Protein AF-A0A939VUU0-F1 (afdb_monomer)

Radius of gyration: 22.13 Å; Cα contacts (8 Å, |Δi|>4): 132; chains: 1; bounding box: 51×24×66 Å

Secondary structure (DSSP, 8-state):
--HHHHHH-GGGSSS---HHHHHHHHHHHHHHHHHHHHHTTTSHHHHHHHHHHHHHHHHHHTTSS-HHHHHHHHHHHHHHHHHHHHHHTTSHHHHHHHHHHHHHHHHT--SSS---HHHHHHHHHHHHHHHHHH-TTTTTSHHHHHHHHHHHHIIIIIIS----HHHHHHHHHHHHHH-

Foldseek 3Di:
DALCVLLVPPVCVVPPQDLVNLVVSLVVLLVNLVVLLVVVVVDVVSVVLVVVLVVLVVCVVVVVDGSNRSSVVSSVSSVVSVVVCLVVQADVLLVQLLVQQLVLQVVVADPVDGDPSNVLSVQLSVQLVVLCVVPVCLLVDPVSLVSSLVSLCCSCCVVVVNPDPVSSVSNSVSSSVRD

Solvent-accessible surface area (backbone atoms only — not comparable to full-atom values): 10063 Å² total; per-residue (Å²): 138,55,70,66,66,69,55,75,53,59,85,64,67,82,48,91,76,48,62,70,53,24,46,58,52,36,58,55,53,48,56,53,48,54,58,53,39,58,77,40,58,90,38,71,70,37,44,52,52,50,53,54,52,50,55,53,48,51,36,45,78,67,65,73,45,51,44,57,56,49,32,54,52,49,45,51,51,51,47,53,47,55,51,48,44,64,68,59,67,53,55,70,40,38,48,51,31,48,48,53,44,40,55,55,45,56,75,70,54,47,91,92,52,88,67,59,43,70,60,52,43,50,54,50,48,56,52,51,52,55,46,42,71,74,31,93,53,26,78,80,37,74,67,35,42,51,50,52,52,52,50,53,47,45,47,35,43,68,74,66,61,52,81,48,69,67,59,51,52,53,51,50,51,43,45,71,74,34,108

pLDDT: mean 82.48, std 11.98, range [46.56, 95.31]

Nearest PDB structures (foldseek):
  1jud-assembly1_A  TM=6.628E-01  e=6.496E+00  Pseudomonas sp. YL
  1zrm-assembly1_A  TM=6.639E-01  e=9.125E+00  Pseudomonas sp. YL
  6w2r-assembly3_C  TM=2.065E-01  e=6.819E+00  synthetic construct

Structure (mmCIF, N/CA/C/O backbone):
data_AF-A0A939VUU0-F1
#
_entry.id   AF-A0A939VUU0-F1
#
loop_
_atom_site.group_PDB
_atom_site.id
_atom_site.type_symbol
_atom_site.label_atom_id
_atom_site.label_alt_id
_atom_site.label_comp_id
_atom_site.label_asym_id
_atom_site.label_entity_id
_atom_site.label_seq_id
_atom_site.pdbx_PDB_ins_code
_atom_site.Cartn_x
_atom_site.Cartn_y
_atom_site.Cartn_z
_atom_site.occupancy
_atom_site.B_iso_or_equiv
_atom_site.auth_seq_id
_atom_site.auth_comp_id
_atom_site.auth_asym_id
_atom_site.auth_atom_id
_atom_site.pdbx_PDB_model_num
ATOM 1 N N . GLU A 1 1 ? -10.590 13.315 8.938 1.00 51.88 1 GLU A N 1
ATOM 2 C CA . GLU A 1 1 ? -9.566 12.348 9.384 1.00 51.88 1 GLU A CA 1
ATOM 3 C C . GLU A 1 1 ? -9.674 11.093 8.544 1.00 51.88 1 GLU A C 1
ATOM 5 O O . GLU A 1 1 ? -10.784 10.712 8.185 1.00 51.88 1 GLU A O 1
ATOM 10 N N . GLU A 1 2 ? -8.542 10.484 8.215 1.00 64.31 2 GLU A N 1
ATOM 11 C CA . GLU A 1 2 ? -8.493 9.250 7.431 1.00 64.31 2 GLU A CA 1
ATOM 12 C C . GLU A 1 2 ? -8.362 8.022 8.340 1.00 64.31 2 GLU A C 1
ATOM 14 O O . GLU A 1 2 ? -7.796 8.106 9.431 1.00 64.31 2 GLU A O 1
ATOM 19 N N . LEU A 1 3 ? -8.863 6.868 7.879 1.00 71.94 3 LEU A N 1
ATOM 20 C CA . LEU A 1 3 ? -8.829 5.610 8.637 1.00 71.94 3 LEU A CA 1
ATOM 21 C C . LEU A 1 3 ? -7.424 5.220 9.138 1.00 71.94 3 LEU A C 1
ATOM 23 O O . LEU A 1 3 ? -7.327 4.830 10.299 1.00 71.94 3 LEU A O 1
ATOM 27 N N . PRO A 1 4 ? -6.334 5.358 8.351 1.00 68.56 4 PRO A N 1
ATOM 28 C CA . PRO A 1 4 ? -4.985 5.054 8.831 1.00 68.56 4 PRO A CA 1
ATOM 29 C C . PRO A 1 4 ? -4.597 5.868 10.069 1.00 68.56 4 PRO A C 1
ATOM 31 O O . PRO A 1 4 ? -4.086 5.303 11.030 1.00 68.56 4 PRO A O 1
ATOM 34 N N . ASN A 1 5 ? -4.923 7.163 10.101 1.00 65.75 5 ASN A N 1
ATOM 35 C CA . ASN A 1 5 ? -4.604 8.035 11.236 1.00 65.75 5 ASN A CA 1
ATOM 36 C C . ASN A 1 5 ? -5.376 7.628 12.500 1.00 65.75 5 ASN A C 1
ATOM 38 O O . ASN A 1 5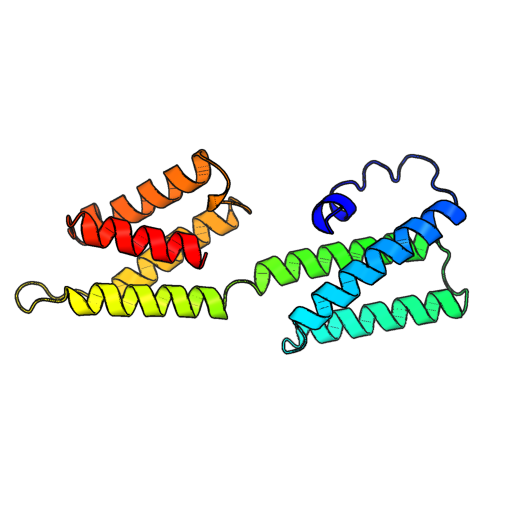 ? -4.846 7.713 13.604 1.00 65.75 5 ASN A O 1
ATOM 42 N N . LEU A 1 6 ? -6.605 7.132 12.333 1.00 68.81 6 LEU A N 1
ATOM 43 C CA . LEU A 1 6 ? -7.439 6.635 13.431 1.00 68.81 6 LEU A CA 1
ATOM 44 C C . LEU A 1 6 ? -6.968 5.274 13.971 1.00 68.81 6 LEU A C 1
ATOM 46 O O . LEU A 1 6 ? -7.161 4.988 15.149 1.00 68.81 6 LEU A O 1
ATOM 50 N N . VAL A 1 7 ? -6.356 4.440 13.123 1.00 63.22 7 VAL A N 1
ATOM 51 C CA . VAL A 1 7 ? -5.883 3.087 13.472 1.00 63.22 7 VAL A CA 1
ATOM 52 C C . VAL A 1 7 ? -4.449 3.086 14.016 1.00 63.22 7 VAL A C 1
ATOM 54 O O . VAL A 1 7 ? -4.127 2.253 14.858 1.00 63.22 7 VAL A O 1
ATOM 57 N N . ILE A 1 8 ? -3.585 4.000 13.553 1.00 56.66 8 ILE A N 1
ATOM 58 C CA . ILE A 1 8 ? -2.151 4.091 13.913 1.00 56.66 8 ILE A CA 1
ATOM 59 C C . ILE A 1 8 ? -1.912 4.851 15.230 1.00 56.66 8 ILE A C 1
ATOM 61 O O . ILE A 1 8 ? -0.848 4.717 15.835 1.00 56.66 8 ILE A O 1
ATOM 65 N N . ALA A 1 9 ? -2.941 5.499 15.778 1.00 55.84 9 ALA A N 1
ATOM 66 C CA . ALA A 1 9 ? -2.922 6.081 17.119 1.00 55.84 9 ALA A CA 1
ATOM 67 C C . ALA A 1 9 ? -3.529 5.195 18.250 1.00 55.84 9 ALA A C 1
ATOM 69 O O . ALA A 1 9 ? -4.329 5.713 19.032 1.00 55.84 9 ALA A O 1
ATOM 70 N N . PRO A 1 10 ? -3.192 3.890 18.432 1.00 49.84 10 PRO A N 1
ATOM 71 C CA . PRO A 1 10 ? -3.677 3.124 19.586 1.00 49.84 10 PRO A CA 1
ATOM 72 C C . PRO A 1 10 ? -3.110 3.599 20.927 1.00 49.84 10 PRO A C 1
ATOM 74 O O . PRO 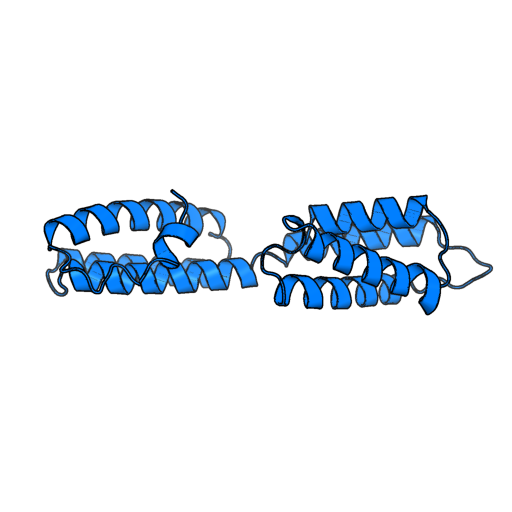A 1 10 ? -3.673 3.266 21.959 1.00 49.84 10 PRO A O 1
ATOM 77 N N . HIS A 1 11 ? -2.017 4.368 20.937 1.00 46.56 11 HIS A N 1
ATOM 78 C CA . HIS A 1 11 ? -1.335 4.848 22.150 1.00 46.56 11 HIS A CA 1
ATOM 79 C C . HIS A 1 11 ? -2.144 5.888 22.954 1.00 46.56 11 HIS A C 1
ATOM 81 O O . HIS A 1 11 ? -1.667 6.391 23.960 1.00 46.56 11 HIS A O 1
ATOM 87 N N . VAL A 1 12 ? -3.387 6.170 22.547 1.00 47.09 12 VAL A N 1
ATOM 88 C CA . VAL A 1 12 ? -4.374 6.968 23.301 1.00 47.09 12 VAL A CA 1
ATOM 89 C C . VAL A 1 12 ? -5.435 6.067 23.972 1.00 47.09 12 VAL A C 1
ATOM 91 O O . VAL A 1 12 ? -6.434 6.551 24.490 1.00 47.09 12 VAL A O 1
ATOM 94 N N . LEU A 1 13 ? -5.271 4.737 23.945 1.00 46.84 13 LEU A N 1
ATOM 95 C CA . LEU A 1 13 ? -6.119 3.799 24.704 1.00 46.84 13 LEU A CA 1
ATOM 96 C C . LEU A 1 13 ? -5.648 3.599 26.157 1.00 46.84 13 LEU A C 1
ATOM 98 O O . LEU A 1 13 ? -6.389 2.991 26.926 1.00 46.84 13 LEU A O 1
ATOM 102 N N . ASP A 1 14 ? -4.466 4.110 26.521 1.00 49.41 14 ASP A N 1
ATOM 103 C CA . ASP A 1 14 ? -3.975 4.144 27.910 1.00 49.41 14 ASP A CA 1
ATOM 104 C C . ASP A 1 14 ? -4.570 5.317 28.714 1.00 49.41 14 ASP A C 1
ATOM 106 O O . ASP A 1 14 ? -4.563 5.295 29.945 1.00 49.41 14 ASP A O 1
ATOM 110 N N . ASP A 1 15 ? -5.162 6.304 28.032 1.00 55.69 15 ASP A N 1
ATOM 111 C CA . ASP A 1 15 ? -6.049 7.280 28.657 1.00 55.69 15 ASP A CA 1
ATOM 112 C C . ASP A 1 15 ? -7.421 6.631 28.881 1.00 55.69 15 ASP A C 1
ATOM 114 O O . ASP A 1 15 ? -7.960 5.964 27.996 1.00 55.69 15 ASP A O 1
ATOM 118 N N . VAL A 1 16 ? -8.010 6.825 30.064 1.00 58.88 16 VAL A N 1
ATOM 119 C CA . VAL A 1 16 ? -9.323 6.270 30.434 1.00 58.88 16 VAL A CA 1
ATOM 120 C C . VAL A 1 16 ? -10.398 6.746 29.444 1.00 58.88 16 VAL A C 1
ATOM 122 O O . VAL A 1 16 ? -10.961 7.830 29.579 1.00 58.88 16 VAL A O 1
ATOM 125 N N . ILE A 1 17 ? -10.696 5.934 28.429 1.00 72.44 17 ILE A N 1
ATOM 126 C CA . ILE A 1 17 ? -11.768 6.199 27.467 1.00 72.44 17 ILE A CA 1
ATOM 127 C C . ILE A 1 17 ? -13.107 5.896 28.133 1.00 72.44 17 ILE A C 1
ATOM 129 O O . ILE A 1 17 ? -13.348 4.784 28.602 1.00 72.44 17 ILE A O 1
ATOM 133 N N . THR A 1 18 ? -14.005 6.881 28.136 1.00 81.62 18 THR A N 1
ATOM 134 C CA . THR A 1 18 ? -15.371 6.686 28.628 1.00 81.62 18 THR A CA 1
ATOM 135 C C . THR A 1 18 ? -16.222 5.918 27.612 1.00 81.62 18 THR A C 1
ATOM 137 O O . THR A 1 18 ? -15.985 5.964 26.402 1.00 81.62 18 THR A O 1
ATOM 140 N N . GLU A 1 19 ? -17.291 5.273 28.081 1.00 80.94 19 GLU A N 1
ATOM 141 C CA . GLU A 1 19 ? -18.295 4.627 27.219 1.00 80.94 19 GLU A CA 1
ATOM 142 C C . GLU A 1 19 ? -18.891 5.595 26.175 1.00 80.94 19 GLU A C 1
ATOM 144 O O . GLU A 1 19 ? -19.160 5.216 25.033 1.00 80.94 19 GLU A O 1
ATOM 149 N N . ILE A 1 20 ? -19.058 6.875 26.529 1.00 81.69 20 ILE A N 1
ATOM 150 C CA . ILE A 1 20 ? -19.587 7.907 25.623 1.00 81.69 20 ILE A CA 1
ATOM 151 C C . ILE A 1 20 ? -18.587 8.205 24.499 1.00 81.69 20 ILE A C 1
ATOM 153 O O . ILE A 1 20 ? -18.979 8.320 23.330 1.00 81.69 20 ILE A O 1
ATOM 157 N N . ASP A 1 21 ? -17.301 8.306 24.830 1.00 81.56 21 ASP A N 1
ATOM 158 C CA . ASP A 1 21 ? -16.242 8.549 23.850 1.00 81.56 21 ASP A CA 1
ATOM 159 C C . ASP A 1 21 ? -16.067 7.351 22.921 1.00 81.56 21 ASP A C 1
ATOM 161 O O . ASP A 1 21 ? -15.944 7.523 21.703 1.00 81.56 21 ASP A O 1
ATOM 165 N N . ALA A 1 22 ? -16.149 6.138 23.472 1.00 83.94 22 ALA A N 1
ATOM 166 C CA . ALA A 1 22 ? -16.101 4.908 22.702 1.00 83.94 22 ALA A CA 1
ATOM 167 C C . ALA A 1 22 ? -17.240 4.836 21.672 1.00 83.94 22 ALA A C 1
ATOM 169 O O . ALA A 1 22 ? -16.985 4.568 20.494 1.00 83.94 22 ALA A O 1
ATOM 170 N N . LYS A 1 23 ? -18.479 5.182 22.055 1.00 85.31 23 LYS A N 1
ATOM 171 C CA . LYS A 1 23 ? -19.623 5.246 21.123 1.00 85.31 23 LYS A CA 1
ATOM 172 C C . LYS A 1 23 ? -19.411 6.270 20.006 1.00 85.31 23 LYS A C 1
ATOM 174 O O . LYS A 1 23 ? -19.654 5.969 18.836 1.00 85.31 23 LYS A O 1
ATOM 179 N N . LYS A 1 24 ? -18.939 7.479 20.338 1.00 85.00 24 LYS A N 1
ATOM 180 C CA . LYS A 1 24 ? -18.686 8.540 19.343 1.00 85.00 24 LYS A CA 1
ATOM 181 C C . LYS A 1 24 ? -17.593 8.145 18.349 1.00 85.00 24 LYS A C 1
ATOM 183 O O . LYS A 1 24 ? -17.783 8.327 17.145 1.00 85.00 24 LYS A O 1
ATOM 188 N N . LYS A 1 25 ? -16.469 7.605 18.835 1.00 84.25 25 LYS A N 1
ATOM 189 C CA . LYS A 1 25 ? -15.353 7.146 17.990 1.00 84.25 25 LYS A CA 1
ATOM 190 C C . LYS A 1 25 ? -15.780 5.983 17.095 1.00 84.25 25 LYS A C 1
ATOM 192 O O . LYS A 1 25 ? -15.520 6.025 15.893 1.00 84.25 25 LYS A O 1
ATOM 197 N N . SER A 1 26 ? -16.507 5.013 17.647 1.00 87.56 26 SER A N 1
ATOM 198 C CA . SER A 1 26 ? -16.948 3.833 16.899 1.00 87.56 26 SER A CA 1
ATOM 199 C C . SER A 1 26 ? -17.830 4.196 15.705 1.00 87.56 26 SER A C 1
ATOM 201 O O . SER A 1 26 ? -17.544 3.764 14.594 1.00 87.56 26 SER A O 1
ATOM 203 N N . ARG A 1 27 ? -18.818 5.088 15.880 1.00 86.81 27 ARG A N 1
ATOM 204 C CA . ARG A 1 27 ? -19.683 5.547 14.771 1.00 86.81 27 ARG A CA 1
ATOM 205 C C . ARG A 1 27 ? -18.898 6.160 13.609 1.00 86.81 27 ARG A C 1
ATOM 207 O O . ARG A 1 27 ? -19.241 5.950 12.448 1.00 86.81 27 ARG A O 1
ATOM 214 N N . ARG A 1 28 ? -17.849 6.933 13.911 1.00 85.25 28 ARG A N 1
ATOM 215 C CA . ARG A 1 28 ? -17.000 7.556 12.882 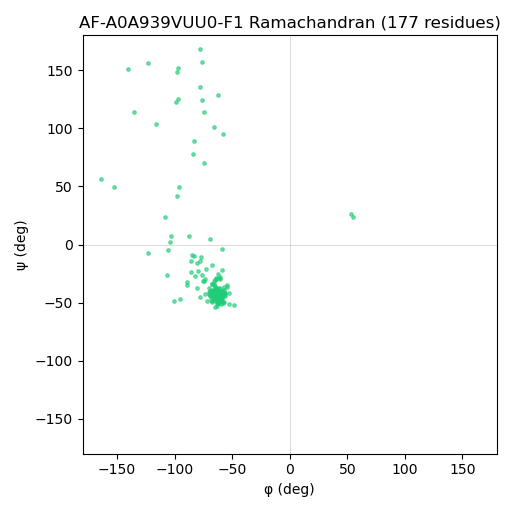1.00 85.25 28 ARG A CA 1
ATOM 216 C C . ARG A 1 28 ? -16.199 6.506 12.116 1.00 85.25 28 ARG A C 1
ATOM 218 O O . ARG A 1 28 ? -16.200 6.522 10.890 1.00 85.25 28 ARG A O 1
ATOM 225 N N . ILE A 1 29 ? -15.542 5.597 12.836 1.00 87.00 29 ILE A N 1
ATOM 226 C CA . ILE A 1 29 ? -14.719 4.536 12.241 1.00 87.00 29 ILE A CA 1
ATOM 227 C C . ILE A 1 29 ? -15.590 3.602 11.394 1.00 87.00 29 ILE A C 1
ATOM 229 O O . ILE A 1 29 ? -15.209 3.257 10.279 1.00 87.00 29 ILE A O 1
ATOM 233 N N . GLU A 1 30 ? -16.783 3.258 11.876 1.00 89.38 30 GLU A N 1
ATOM 234 C CA . GLU A 1 30 ? -17.741 2.405 11.176 1.00 89.38 30 GLU A CA 1
ATOM 235 C C . GLU A 1 30 ? -18.167 3.003 9.830 1.00 89.38 30 GLU A C 1
ATOM 237 O O . GLU A 1 30 ? -18.113 2.318 8.810 1.00 89.38 30 GLU A O 1
ATOM 242 N N . ALA A 1 31 ? -18.529 4.291 9.798 1.00 87.25 31 ALA A N 1
ATOM 243 C CA . ALA A 1 31 ? -18.917 4.965 8.560 1.00 87.25 31 ALA A CA 1
ATOM 244 C C . ALA A 1 31 ? -17.795 4.925 7.506 1.00 87.25 31 ALA A C 1
ATOM 246 O O . ALA A 1 31 ? -18.048 4.667 6.326 1.00 87.25 31 ALA A O 1
ATOM 247 N N . ILE A 1 32 ? -16.547 5.131 7.939 1.00 85.56 32 ILE A N 1
ATOM 248 C CA . ILE A 1 32 ? -15.374 5.080 7.060 1.00 85.56 32 ILE A CA 1
ATOM 249 C C . ILE A 1 32 ? -15.119 3.646 6.570 1.00 85.56 32 ILE A C 1
ATOM 251 O O . ILE A 1 32 ? -14.885 3.443 5.377 1.00 85.56 32 ILE A O 1
ATOM 255 N N . LEU A 1 33 ? -15.200 2.655 7.463 1.00 89.06 33 LEU A N 1
ATOM 256 C CA . LEU A 1 33 ? -15.056 1.233 7.139 1.00 89.06 33 LEU A CA 1
ATOM 257 C C . LEU A 1 33 ? -16.084 0.789 6.096 1.00 89.06 33 LEU A C 1
ATOM 259 O O . LEU A 1 33 ? -15.711 0.215 5.079 1.00 89.06 33 LEU A O 1
ATOM 263 N N . VAL A 1 34 ? -17.365 1.106 6.295 1.00 89.00 34 VAL A N 1
ATOM 264 C CA . VAL A 1 34 ? -18.437 0.745 5.353 1.00 89.00 34 VAL A CA 1
ATOM 265 C C . VAL A 1 34 ? -18.189 1.357 3.974 1.00 89.00 34 VAL A C 1
ATOM 267 O O . VAL A 1 34 ? -18.339 0.671 2.961 1.00 89.00 34 VAL A O 1
ATOM 270 N N . ALA A 1 35 ? -17.786 2.630 3.911 1.00 85.44 35 ALA A N 1
ATOM 271 C CA . ALA A 1 35 ? -17.471 3.284 2.644 1.00 85.44 35 ALA A CA 1
ATOM 272 C C . ALA A 1 35 ? -16.310 2.591 1.909 1.00 85.44 35 ALA A C 1
ATOM 274 O O . ALA A 1 35 ? -16.387 2.402 0.696 1.00 85.44 35 ALA A O 1
ATOM 275 N N . ARG A 1 36 ? -15.265 2.172 2.635 1.00 83.25 36 ARG A N 1
ATOM 276 C CA . ARG A 1 36 ? -14.122 1.429 2.078 1.00 83.25 36 ARG A CA 1
ATOM 277 C C . ARG A 1 36 ? -14.504 0.028 1.609 1.00 83.25 36 ARG A C 1
ATOM 279 O O . ARG A 1 36 ? -14.263 -0.311 0.456 1.00 83.25 36 ARG A O 1
ATOM 286 N N . LEU A 1 37 ? -15.198 -0.748 2.440 1.00 86.38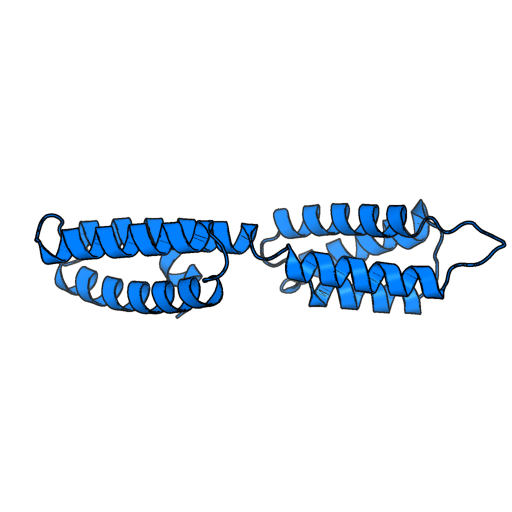 37 LEU A N 1
ATOM 287 C CA . LEU A 1 37 ? -15.648 -2.098 2.083 1.00 86.38 37 LEU A CA 1
ATOM 288 C C . LEU A 1 37 ? -16.524 -2.101 0.819 1.00 86.38 37 LEU A C 1
ATOM 290 O O . LEU A 1 37 ? -16.396 -2.993 -0.016 1.00 86.38 37 LEU A O 1
ATOM 294 N N . ARG A 1 38 ? -17.361 -1.070 0.623 1.00 81.81 38 ARG A N 1
ATOM 295 C CA . ARG A 1 38 ? -18.157 -0.907 -0.607 1.00 81.81 38 ARG A CA 1
ATOM 296 C C . ARG A 1 38 ? -17.298 -0.729 -1.862 1.00 81.81 38 ARG A C 1
ATOM 298 O O . ARG A 1 38 ? -17.650 -1.296 -2.897 1.00 81.81 38 ARG A O 1
ATOM 305 N N . LYS A 1 39 ? -16.180 0.005 -1.781 1.00 78.00 39 LYS A N 1
ATOM 306 C CA . LYS A 1 39 ? -15.248 0.188 -2.912 1.00 78.00 39 LYS A CA 1
ATOM 307 C C . LYS A 1 39 ? -14.635 -1.132 -3.383 1.00 78.00 39 LYS A C 1
ATOM 309 O O . LYS A 1 39 ? -14.360 -1.279 -4.565 1.00 78.00 39 LYS A O 1
ATOM 314 N N . HIS A 1 40 ? -14.495 -2.101 -2.482 1.00 76.00 40 HIS A N 1
ATOM 315 C CA . HIS A 1 40 ? -13.926 -3.419 -2.764 1.00 76.00 40 HIS A CA 1
ATOM 316 C C . HIS A 1 40 ? -14.977 -4.543 -2.752 1.00 76.00 40 HIS A C 1
ATOM 318 O O . HIS A 1 40 ? -14.640 -5.708 -2.553 1.00 76.00 40 HIS A O 1
ATOM 324 N N . SER A 1 41 ? -16.254 -4.220 -2.986 1.00 71.69 41 SER A N 1
ATOM 325 C CA . SER A 1 41 ? -17.381 -5.169 -2.901 1.00 71.69 41 SER A CA 1
ATOM 326 C C . SER A 1 41 ? -17.281 -6.386 -3.833 1.00 71.69 41 SER A C 1
ATOM 328 O O . SER A 1 41 ? -17.880 -7.420 -3.545 1.00 71.69 41 SER A O 1
ATOM 330 N N . GLY A 1 42 ? -16.501 -6.294 -4.914 1.00 69.25 42 GLY A N 1
ATOM 331 C CA . GLY A 1 42 ? -16.211 -7.416 -5.812 1.00 69.25 42 GLY A CA 1
ATOM 332 C C . GLY A 1 42 ? -15.182 -8.421 -5.278 1.00 69.25 42 GLY A C 1
ATOM 333 O O . GLY A 1 42 ? -15.031 -9.491 -5.860 1.00 69.25 42 GLY A O 1
ATOM 334 N N . ASN A 1 43 ? -14.474 -8.113 -4.185 1.00 73.69 43 ASN A N 1
ATOM 335 C CA . ASN A 1 43 ? -13.447 -8.988 -3.627 1.00 73.69 43 ASN A CA 1
ATOM 336 C C . ASN A 1 43 ? -14.008 -9.837 -2.460 1.00 73.69 43 ASN A C 1
ATOM 338 O O . ASN A 1 43 ? -14.506 -9.278 -1.475 1.00 73.69 43 ASN A O 1
ATOM 342 N N . PRO A 1 44 ? -13.888 -11.180 -2.505 1.00 80.00 44 PRO A N 1
ATOM 343 C CA . PRO A 1 44 ? -14.437 -12.065 -1.474 1.00 80.00 44 PRO A CA 1
ATOM 344 C C . PRO A 1 44 ? -13.846 -11.819 -0.075 1.00 80.00 44 PRO A C 1
ATOM 346 O O . PRO A 1 44 ? -14.550 -11.973 0.922 1.00 80.00 44 PRO A O 1
ATOM 349 N N . LYS A 1 45 ? -12.589 -11.366 0.019 1.00 81.62 45 LYS A N 1
ATOM 350 C CA . LYS A 1 45 ? -11.935 -11.017 1.291 1.00 81.62 45 LYS A CA 1
ATOM 351 C C . LYS A 1 45 ? -12.605 -9.809 1.954 1.00 81.62 45 LYS A C 1
ATOM 353 O O . LYS A 1 45 ? -12.825 -9.803 3.161 1.00 81.62 45 LYS A O 1
ATOM 358 N N . PHE A 1 46 ? -13.002 -8.818 1.156 1.00 84.94 46 PHE A N 1
ATOM 359 C CA . PHE A 1 46 ? -13.707 -7.625 1.632 1.00 84.94 46 PHE A CA 1
ATOM 360 C C . PHE A 1 46 ? -15.161 -7.901 1.991 1.00 84.94 46 PHE A C 1
ATOM 362 O O . PHE A 1 46 ? -15.677 -7.321 2.948 1.00 84.94 46 PHE A O 1
ATOM 369 N N . LYS A 1 47 ? -15.798 -8.849 1.300 1.00 86.06 47 LYS A N 1
ATOM 370 C CA . LYS A 1 47 ? -17.112 -9.355 1.695 1.00 86.06 47 LYS A CA 1
ATOM 371 C C . LYS A 1 47 ? -17.072 -9.999 3.087 1.00 86.06 47 LYS A C 1
ATOM 373 O O . LYS A 1 47 ? -17.907 -9.664 3.922 1.00 86.06 47 LYS A O 1
ATOM 378 N N . ALA A 1 48 ? -16.056 -10.817 3.371 1.00 88.94 48 ALA A N 1
ATOM 379 C CA . ALA A 1 48 ? -15.868 -11.420 4.692 1.00 88.94 48 ALA A CA 1
ATOM 380 C C . ALA A 1 48 ? -15.645 -10.372 5.802 1.00 88.94 48 ALA A C 1
ATOM 382 O O . ALA A 1 48 ? -16.166 -10.523 6.905 1.00 88.94 48 ALA A O 1
ATOM 383 N N . PHE A 1 49 ? -14.924 -9.275 5.528 1.00 92.38 49 PHE A N 1
ATOM 384 C CA . PHE A 1 49 ? -14.823 -8.161 6.484 1.00 92.38 49 PHE A CA 1
ATOM 385 C C . PHE A 1 49 ? -16.165 -7.462 6.722 1.00 92.38 49 PHE A C 1
ATOM 387 O O . PHE A 1 49 ? -16.446 -7.065 7.851 1.00 92.38 49 PHE A O 1
ATOM 394 N N . GLY A 1 50 ? -17.004 -7.341 5.689 1.00 91.81 50 GLY A N 1
ATOM 395 C CA . GLY A 1 50 ? -18.373 -6.841 5.823 1.00 91.81 50 GLY A CA 1
ATOM 396 C C . GLY A 1 50 ? -19.235 -7.721 6.725 1.00 91.81 50 GLY A C 1
ATOM 397 O O . GLY A 1 50 ? -19.903 -7.205 7.616 1.00 91.81 50 GLY A O 1
ATOM 398 N N . GLU A 1 51 ? -19.163 -9.041 6.553 1.00 92.56 51 GLU A N 1
ATOM 399 C CA . GLU A 1 51 ? -19.877 -10.008 7.400 1.00 92.56 51 GLU A CA 1
ATOM 400 C C . GLU A 1 51 ? -19.400 -9.940 8.861 1.00 92.56 51 GLU A C 1
ATOM 402 O O . GLU A 1 51 ? -20.223 -9.807 9.767 1.00 92.56 51 GLU A O 1
ATOM 407 N N . LYS A 1 52 ? -18.077 -9.903 9.096 1.00 93.88 52 LYS A N 1
ATOM 408 C CA . LYS A 1 52 ? -17.503 -9.702 10.441 1.00 93.88 52 LYS A CA 1
ATOM 409 C C . LYS A 1 52 ? -17.973 -8.398 11.0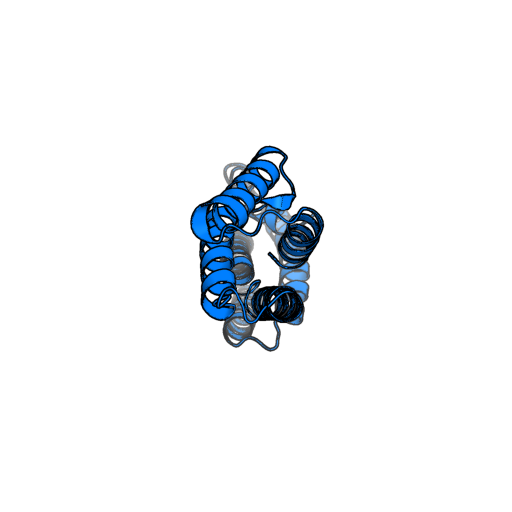92 1.00 93.88 52 LYS A C 1
ATOM 411 O O . LYS A 1 52 ? -18.235 -8.373 12.295 1.00 93.88 52 LYS A O 1
ATOM 416 N N . LEU A 1 53 ? -18.038 -7.308 10.324 1.00 94.38 53 LEU A N 1
ATOM 417 C CA . LEU A 1 53 ? -18.492 -6.011 10.823 1.00 94.38 53 LEU A CA 1
ATOM 418 C C . LEU A 1 53 ? -19.968 -6.070 11.238 1.00 94.38 53 LEU A C 1
ATOM 420 O O . LEU A 1 53 ? -20.319 -5.545 12.290 1.00 94.38 53 LEU A O 1
ATOM 424 N N . GLU A 1 54 ? -20.813 -6.732 10.452 1.00 93.31 54 GLU A N 1
ATOM 425 C CA . GLU A 1 54 ? -22.237 -6.893 10.758 1.00 93.31 54 GLU A CA 1
ATOM 426 C C . GLU A 1 54 ? -22.465 -7.762 12.004 1.00 93.31 54 GLU A C 1
ATOM 428 O O . GLU A 1 54 ? -23.261 -7.412 12.875 1.00 93.31 54 GLU A O 1
ATOM 433 N N . ASP A 1 55 ? -21.709 -8.852 12.154 1.00 95.31 55 ASP A N 1
ATOM 434 C CA . ASP A 1 55 ? -21.729 -9.674 13.369 1.00 95.31 55 ASP A CA 1
ATOM 435 C C . ASP A 1 55 ? -21.319 -8.884 14.611 1.00 95.31 55 ASP A C 1
ATOM 437 O O . ASP A 1 55 ? -21.910 -9.040 15.683 1.00 95.31 55 ASP A O 1
ATOM 441 N N . LEU A 1 56 ? -20.313 -8.018 14.475 1.00 94.19 56 LEU A N 1
ATOM 442 C CA . LEU A 1 56 ? -19.869 -7.161 15.564 1.00 94.19 56 LEU A CA 1
ATOM 443 C C . LEU A 1 56 ? -20.959 -6.152 15.964 1.00 94.19 56 LEU A C 1
ATOM 445 O O . LEU A 1 56 ? -21.161 -5.930 17.158 1.00 94.19 56 LEU A O 1
ATOM 449 N N . LYS A 1 57 ? -21.696 -5.585 14.997 1.00 93.25 57 LYS A N 1
ATOM 450 C CA . LYS A 1 57 ? -22.845 -4.705 15.278 1.00 93.25 57 LYS A CA 1
ATOM 451 C C . LYS A 1 57 ? -23.969 -5.441 15.985 1.00 93.25 57 LYS A C 1
ATOM 453 O O . LYS A 1 57 ? -24.439 -4.954 17.004 1.00 93.25 57 LYS A O 1
ATOM 458 N N . ARG A 1 58 ? -24.335 -6.636 15.514 1.00 94.44 58 ARG A N 1
ATOM 459 C CA . ARG A 1 58 ? -25.367 -7.462 16.161 1.00 94.44 58 ARG A CA 1
ATOM 460 C C . ARG A 1 58 ? -25.039 -7.741 17.625 1.00 94.44 58 ARG A C 1
ATOM 462 O O . ARG A 1 58 ? -25.910 -7.627 18.478 1.00 94.44 58 ARG A O 1
ATOM 469 N N . LYS A 1 59 ? -23.776 -8.053 17.933 1.00 93.50 59 LYS A N 1
ATOM 470 C CA . LYS A 1 59 ? -23.327 -8.252 19.321 1.00 93.50 59 LYS A CA 1
ATOM 471 C C . LYS A 1 59 ? -23.468 -6.988 20.168 1.00 93.50 59 LYS A C 1
ATOM 473 O O . LYS A 1 59 ? -23.851 -7.094 21.326 1.00 93.50 59 LYS A O 1
ATOM 478 N N . MET A 1 60 ? -2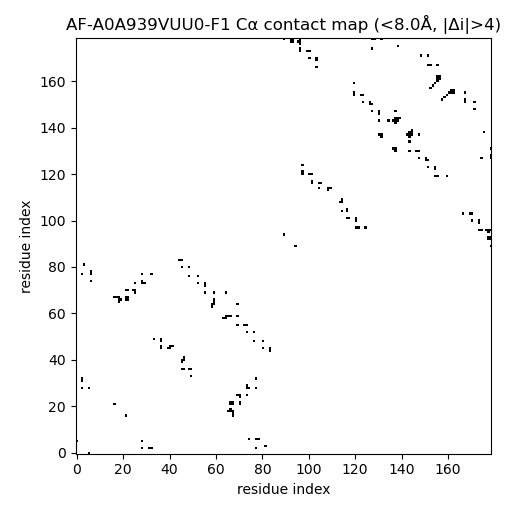3.170 -5.818 19.604 1.00 91.50 60 MET A N 1
ATOM 479 C CA . MET A 1 60 ? -23.375 -4.536 20.283 1.00 91.50 60 MET A CA 1
ATOM 480 C C . MET A 1 60 ? -24.867 -4.243 20.503 1.00 91.50 60 MET A C 1
ATOM 482 O O . MET A 1 60 ? -25.254 -3.847 21.592 1.00 91.50 60 MET A O 1
ATOM 486 N N . GLU A 1 61 ? -25.715 -4.460 19.497 1.00 90.94 61 GLU A N 1
ATOM 487 C CA . GLU A 1 61 ? -27.168 -4.235 19.589 1.00 90.94 61 GLU A CA 1
ATOM 488 C C . GLU A 1 61 ? -27.858 -5.161 20.597 1.00 90.94 61 GLU A C 1
ATOM 490 O O . GLU A 1 61 ? -28.875 -4.795 21.177 1.00 90.94 61 GLU A O 1
ATOM 495 N N . GLN A 1 62 ? -27.302 -6.355 20.804 1.00 94.00 62 GLN A N 1
ATOM 496 C CA . GLN A 1 62 ? -27.756 -7.325 21.801 1.00 94.00 62 GLN A CA 1
ATOM 497 C C . GLN A 1 62 ? -27.114 -7.116 23.184 1.00 94.00 62 GLN A C 1
ATOM 499 O O . GLN A 1 62 ? -27.271 -7.976 24.049 1.00 94.00 62 GLN A O 1
ATOM 504 N N . ASP A 1 63 ? -26.355 -6.030 23.381 1.00 91.56 63 ASP A N 1
ATOM 505 C CA . ASP A 1 63 ? -25.603 -5.729 24.607 1.00 91.56 63 ASP A CA 1
ATOM 506 C C . ASP A 1 63 ? -24.662 -6.875 25.059 1.00 91.56 63 ASP A C 1
ATOM 508 O O . ASP A 1 63 ? -24.318 -7.004 26.234 1.00 91.56 63 ASP A O 1
ATOM 512 N N . LEU A 1 64 ? -24.201 -7.718 24.122 1.00 92.75 64 LEU A N 1
ATOM 513 C CA . LEU A 1 64 ? -23.273 -8.827 24.393 1.00 92.75 64 LEU A CA 1
ATOM 514 C C . LEU A 1 64 ? -21.819 -8.360 24.565 1.00 92.75 64 LEU A C 1
ATOM 516 O O . LEU A 1 64 ? -20.968 -9.139 24.994 1.00 92.75 64 LEU A O 1
ATOM 520 N N . ILE A 1 65 ? -21.521 -7.117 24.182 1.00 92.88 65 ILE A N 1
ATOM 521 C CA . ILE A 1 65 ? -20.203 -6.479 24.274 1.00 92.88 65 ILE A CA 1
ATOM 522 C C . ILE A 1 65 ? -20.354 -5.016 24.706 1.00 92.88 65 ILE A C 1
ATOM 524 O O . ILE A 1 65 ? -21.353 -4.373 24.395 1.00 92.88 65 ILE A O 1
ATOM 528 N N . THR A 1 66 ? -19.344 -4.469 25.387 1.00 90.38 66 THR A N 1
ATOM 529 C CA . THR A 1 66 ? -19.334 -3.052 25.801 1.00 90.38 66 THR A CA 1
ATOM 530 C C . THR A 1 66 ? -18.975 -2.113 24.644 1.00 90.38 66 THR A C 1
ATOM 532 O O . THR A 1 66 ? -18.458 -2.546 23.608 1.00 90.38 66 THR A O 1
ATOM 535 N N . SER A 1 67 ? -19.168 -0.796 24.811 1.00 87.12 67 SER A N 1
ATOM 536 C CA . SER A 1 67 ? -18.746 0.174 23.784 1.00 87.12 67 SER A CA 1
ATOM 537 C C . SER A 1 67 ? -17.239 0.216 23.607 1.00 87.12 67 SER A C 1
ATOM 539 O O . SER A 1 67 ? -16.760 0.449 22.495 1.00 87.12 67 SER A O 1
ATOM 541 N N . ILE A 1 68 ? -16.492 -0.037 24.681 1.00 86.62 68 ILE A N 1
ATOM 542 C CA . ILE A 1 68 ? -15.036 -0.134 24.629 1.00 86.62 6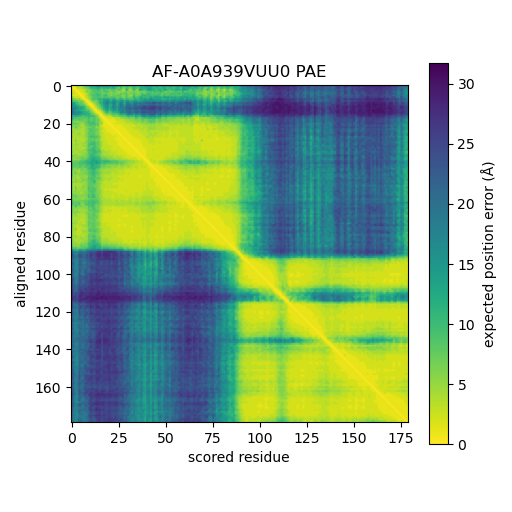8 ILE A CA 1
ATOM 543 C C . ILE A 1 68 ? -14.616 -1.393 23.861 1.00 86.62 68 ILE A C 1
ATOM 545 O O . ILE A 1 68 ? -13.747 -1.309 22.989 1.00 86.62 68 ILE A O 1
ATOM 549 N N . ASP A 1 69 ? -15.252 -2.538 24.117 1.00 88.00 69 ASP A N 1
ATOM 550 C CA . ASP A 1 69 ? -14.967 -3.778 23.386 1.00 88.00 69 ASP A CA 1
ATOM 551 C C . ASP A 1 69 ? -15.324 -3.655 21.906 1.00 88.00 69 ASP A C 1
ATOM 553 O O . ASP A 1 69 ? -14.556 -4.081 21.041 1.00 88.00 69 ASP A O 1
ATOM 557 N N . PHE A 1 70 ? -16.451 -3.020 21.592 1.00 91.06 70 PHE A N 1
ATOM 558 C CA . PHE A 1 70 ? -16.838 -2.733 20.217 1.00 91.06 70 PHE A CA 1
ATOM 559 C C . PHE A 1 70 ? -15.806 -1.853 19.513 1.00 91.06 70 PHE A C 1
ATOM 561 O O . PHE A 1 70 ? -15.364 -2.207 18.422 1.00 91.06 70 PHE A O 1
ATOM 568 N N . LEU A 1 71 ? -15.349 -0.769 20.150 1.00 89.00 71 LEU A N 1
ATOM 569 C CA . LEU A 1 71 ? -14.308 0.096 19.592 1.00 89.00 71 LEU A CA 1
ATOM 570 C C . LEU A 1 71 ? -13.006 -0.675 19.329 1.00 89.00 71 LEU A C 1
ATOM 572 O O . LEU A 1 71 ? -12.424 -0.535 18.254 1.00 89.00 71 LEU A O 1
ATOM 576 N N . LYS A 1 72 ? -12.554 -1.502 20.280 1.00 86.56 72 LYS A N 1
ATOM 577 C CA . LYS A 1 72 ? -11.339 -2.321 20.123 1.00 86.56 72 LYS A CA 1
ATOM 578 C C . LYS A 1 72 ? -11.458 -3.277 18.938 1.00 86.56 72 LYS A C 1
ATOM 580 O O . LYS A 1 72 ? -10.570 -3.316 18.091 1.00 86.56 72 LYS A O 1
ATOM 585 N N . ASN A 1 73 ? -12.566 -4.010 18.846 1.00 90.69 73 ASN A N 1
ATOM 586 C CA . ASN A 1 73 ? -12.806 -4.939 17.741 1.00 90.69 73 ASN A CA 1
ATOM 587 C C . ASN A 1 73 ? -12.932 -4.208 16.398 1.00 90.69 73 ASN A C 1
ATOM 589 O O . ASN A 1 73 ? -12.406 -4.673 15.389 1.00 90.69 73 ASN A O 1
ATOM 593 N N . LEU A 1 74 ? -13.563 -3.034 16.383 1.00 91.38 74 LEU A N 1
ATOM 594 C CA . LEU A 1 74 ? -13.693 -2.208 15.190 1.00 91.38 74 LEU A CA 1
ATOM 595 C C . LEU A 1 74 ? -12.332 -1.699 14.694 1.00 91.38 74 LEU A C 1
ATOM 597 O O . LEU A 1 74 ? -12.076 -1.717 13.492 1.00 91.38 74 LEU A O 1
ATOM 601 N N . LEU A 1 75 ? -11.439 -1.296 15.603 1.00 88.69 75 LEU A N 1
ATOM 602 C CA . LEU A 1 75 ? -10.062 -0.917 15.272 1.00 88.69 75 LEU A CA 1
ATOM 603 C C . LEU A 1 75 ? -9.256 -2.104 14.728 1.00 88.69 75 LEU A C 1
ATOM 605 O O . LEU A 1 75 ? -8.490 -1.935 13.779 1.00 88.69 75 LEU A O 1
ATOM 609 N N . THR A 1 76 ? -9.462 -3.307 15.271 1.00 89.12 76 THR A N 1
ATOM 610 C CA . THR A 1 76 ? -8.867 -4.540 14.736 1.00 89.12 76 THR A CA 1
ATOM 611 C C . THR A 1 76 ? -9.330 -4.801 13.306 1.00 89.12 76 THR A C 1
ATOM 613 O O . THR A 1 76 ? -8.492 -4.968 12.422 1.00 89.12 76 THR A O 1
ATOM 616 N N . ILE A 1 77 ? -10.642 -4.751 13.044 1.00 91.25 77 ILE A N 1
ATOM 617 C CA . ILE A 1 77 ? -11.190 -4.901 11.687 1.00 91.25 77 ILE A CA 1
ATOM 618 C C . ILE A 1 77 ? -10.633 -3.810 10.767 1.00 91.25 77 ILE A C 1
ATOM 620 O O . ILE A 1 77 ? -10.211 -4.108 9.656 1.00 91.25 77 ILE A O 1
ATOM 624 N N . ALA A 1 78 ? -10.566 -2.557 11.223 1.00 87.31 78 ALA A N 1
ATOM 625 C CA . ALA A 1 78 ? -9.996 -1.459 10.447 1.00 87.31 78 ALA A CA 1
ATOM 626 C C . ALA A 1 78 ? -8.529 -1.709 10.070 1.00 87.31 78 ALA A C 1
ATOM 628 O O . ALA A 1 78 ? -8.138 -1.444 8.935 1.00 87.31 78 ALA A O 1
ATOM 629 N N . LYS A 1 79 ? -7.727 -2.268 10.980 1.00 84.94 79 LYS A N 1
ATOM 630 C CA . LYS A 1 79 ? -6.343 -2.661 10.697 1.00 84.94 79 LYS A CA 1
ATOM 631 C C . LYS A 1 79 ? -6.263 -3.807 9.686 1.00 84.94 79 LYS A C 1
ATOM 633 O O . LYS A 1 79 ? -5.467 -3.720 8.755 1.00 84.94 79 LYS A O 1
ATOM 638 N N . GLU A 1 80 ? -7.084 -4.846 9.846 1.00 87.50 80 GLU A N 1
ATOM 639 C CA . GLU A 1 80 ? -7.155 -5.975 8.905 1.00 87.50 80 GLU A CA 1
ATOM 640 C C . GLU A 1 80 ? -7.574 -5.515 7.503 1.00 87.50 80 GLU A C 1
ATOM 642 O O . GLU A 1 80 ? -6.975 -5.938 6.517 1.00 87.50 80 GLU A O 1
ATOM 647 N N . VAL A 1 81 ? -8.553 -4.610 7.412 1.00 87.50 81 VAL A N 1
ATOM 648 C CA . VAL A 1 81 ? -9.003 -4.013 6.149 1.00 87.50 81 VAL A CA 1
ATOM 649 C C . VAL A 1 81 ? -7.888 -3.190 5.522 1.00 87.50 81 VAL A C 1
ATOM 651 O O . VAL A 1 81 ? -7.591 -3.415 4.361 1.00 87.50 81 VAL A O 1
ATOM 654 N N . LEU A 1 82 ? -7.211 -2.312 6.268 1.00 84.12 82 LEU A N 1
ATOM 655 C CA . LEU A 1 82 ? -6.085 -1.533 5.733 1.00 84.12 82 LEU A CA 1
ATOM 656 C C . LEU A 1 82 ? -4.942 -2.428 5.235 1.00 84.12 82 LEU A C 1
ATOM 658 O O . LEU A 1 82 ? -4.300 -2.122 4.233 1.00 84.12 82 LEU A O 1
ATOM 662 N N . GLN A 1 83 ? -4.669 -3.533 5.927 1.00 80.12 83 GLN A N 1
ATOM 663 C CA . GLN A 1 83 ? -3.672 -4.502 5.484 1.00 80.12 83 GLN A CA 1
ATOM 664 C C . GLN A 1 83 ? -4.136 -5.246 4.228 1.00 80.12 83 GLN A C 1
ATOM 666 O O . GLN A 1 83 ? -3.362 -5.408 3.292 1.00 80.12 83 GLN A O 1
ATOM 671 N N . ALA A 1 84 ? -5.404 -5.647 4.171 1.00 80.62 84 ALA A N 1
ATOM 672 C CA . ALA A 1 84 ? -5.971 -6.281 2.994 1.00 80.62 84 ALA A CA 1
ATOM 673 C C . ALA A 1 84 ? -6.072 -5.325 1.800 1.00 80.62 84 ALA A C 1
ATOM 675 O O . ALA A 1 84 ? -5.877 -5.773 0.682 1.00 80.62 84 ALA A O 1
ATOM 676 N N . GLU A 1 85 ? -6.328 -4.034 2.014 1.00 73.81 85 GLU A N 1
ATOM 677 C CA . GLU A 1 85 ? -6.268 -2.992 0.984 1.00 73.81 85 GLU A CA 1
ATOM 678 C C . GLU A 1 85 ? -4.853 -2.885 0.434 1.00 73.81 85 GLU A C 1
ATOM 680 O O . GLU A 1 85 ? -4.693 -2.992 -0.769 1.00 73.81 85 GLU A O 1
ATOM 685 N N . LYS A 1 86 ? -3.819 -2.848 1.282 1.00 68.62 86 LYS A N 1
ATOM 686 C CA . LYS A 1 86 ? -2.419 -2.909 0.818 1.00 68.62 86 LYS A CA 1
ATOM 687 C C . LYS A 1 86 ? -2.077 -4.190 0.049 1.00 68.62 86 LYS A C 1
ATOM 689 O O . LYS A 1 86 ? -1.160 -4.197 -0.763 1.00 68.62 86 LYS A O 1
ATOM 694 N N . GLU A 1 87 ? -2.762 -5.291 0.343 1.00 64.62 87 GLU A N 1
ATOM 695 C CA . GLU A 1 87 ? -2.567 -6.573 -0.342 1.00 64.62 87 GLU A CA 1
ATOM 696 C C . GLU A 1 87 ? -3.406 -6.702 -1.629 1.00 64.62 87 GLU A C 1
ATOM 698 O O . GLU A 1 87 ? -3.045 -7.493 -2.497 1.00 64.62 87 GLU A O 1
ATOM 703 N N . VAL A 1 88 ? -4.510 -5.956 -1.759 1.00 61.34 88 VAL A N 1
ATOM 704 C CA . VAL A 1 88 ? -5.488 -6.048 -2.864 1.00 61.34 88 VAL A CA 1
ATOM 705 C C . VAL A 1 88 ? -5.402 -4.864 -3.838 1.00 61.34 88 VAL A C 1
ATOM 707 O O . VAL A 1 88 ? -5.684 -5.032 -5.023 1.00 61.34 88 VAL A O 1
ATOM 710 N N . GLU A 1 89 ? -4.943 -3.696 -3.394 1.00 53.81 89 GLU A N 1
ATOM 711 C CA . GLU A 1 89 ? -4.295 -2.696 -4.248 1.00 53.81 89 GLU A CA 1
ATOM 712 C C . GLU A 1 89 ? -2.879 -3.205 -4.560 1.00 53.81 89 GLU A C 1
ATOM 714 O O . GLU A 1 89 ? -1.920 -2.736 -3.950 1.00 53.81 89 GLU A O 1
ATOM 719 N N . PRO A 1 90 ? -2.713 -4.271 -5.378 1.00 57.75 90 PRO A N 1
ATOM 720 C CA . PRO A 1 90 ? -2.097 -4.052 -6.690 1.00 57.75 90 PRO A CA 1
ATOM 721 C C . PRO A 1 90 ? -2.312 -5.219 -7.686 1.00 57.75 90 PRO A C 1
ATOM 723 O O . PRO A 1 90 ? -1.334 -5.780 -8.176 1.00 57.75 90 PRO A O 1
ATOM 726 N N . GLU A 1 91 ? -3.536 -5.646 -8.002 1.00 56.53 91 GLU A N 1
ATOM 727 C CA . GLU A 1 91 ? -3.713 -6.620 -9.104 1.00 56.53 91 GLU A CA 1
ATOM 728 C C . GLU A 1 91 ? -4.164 -5.937 -10.397 1.00 56.53 91 GLU A C 1
ATOM 730 O O . GLU A 1 91 ? -3.495 -6.072 -11.418 1.00 56.53 91 GLU A O 1
ATOM 735 N N . ASP A 1 92 ? -5.190 -5.083 -10.342 1.00 63.81 92 ASP A N 1
ATOM 736 C CA . ASP A 1 92 ? -5.669 -4.347 -11.522 1.00 63.81 92 ASP A CA 1
ATOM 737 C C . ASP A 1 92 ? -4.707 -3.213 -11.935 1.00 63.81 92 ASP A C 1
ATOM 739 O O . ASP A 1 92 ? -4.361 -3.071 -13.106 1.00 63.81 92 ASP A O 1
ATOM 743 N N . ASN A 1 93 ? -4.175 -2.443 -10.977 1.00 72.19 93 ASN A N 1
ATOM 744 C CA . ASN A 1 93 ? -3.189 -1.399 -11.288 1.00 72.19 93 ASN A CA 1
ATOM 745 C C . ASN A 1 93 ? -1.844 -1.991 -11.723 1.00 72.19 93 ASN A C 1
ATOM 747 O O . ASN A 1 93 ? -1.276 -1.546 -12.713 1.00 72.19 93 ASN A O 1
ATOM 751 N N . ARG A 1 94 ? -1.372 -3.063 -11.081 1.00 79.00 94 ARG A N 1
ATOM 752 C CA . ARG A 1 94 ? -0.155 -3.765 -11.513 1.00 79.00 94 ARG A CA 1
ATOM 753 C C . ARG A 1 94 ? -0.323 -4.396 -12.890 1.00 79.00 94 ARG A C 1
ATOM 755 O O . ARG A 1 94 ? 0.594 -4.317 -13.701 1.00 79.00 94 ARG A O 1
ATOM 762 N N . ALA A 1 95 ? -1.484 -4.984 -13.186 1.00 81.56 95 ALA A N 1
ATOM 763 C CA . ALA A 1 95 ? -1.789 -5.487 -14.522 1.00 81.56 95 ALA A CA 1
ATOM 764 C C . ALA A 1 95 ? -1.771 -4.356 -15.561 1.00 81.56 95 ALA A C 1
ATOM 766 O O . ALA A 1 95 ? -1.141 -4.519 -16.604 1.00 81.56 95 ALA A O 1
ATOM 767 N N . LYS A 1 96 ? -2.359 -3.188 -15.257 1.00 83.88 96 LYS A N 1
ATOM 768 C CA . LYS A 1 96 ? -2.282 -1.985 -16.110 1.00 83.88 96 LYS A CA 1
ATOM 769 C C . LYS A 1 96 ? -0.849 -1.493 -16.292 1.00 83.88 96 LYS A C 1
ATOM 771 O O . LYS A 1 96 ? -0.451 -1.206 -17.415 1.00 83.88 96 LYS A O 1
ATOM 776 N N . ALA A 1 97 ? -0.053 -1.466 -15.225 1.00 86.25 97 ALA A N 1
ATOM 777 C CA . ALA A 1 97 ? 1.350 -1.076 -15.285 1.00 86.25 97 ALA A CA 1
ATOM 778 C C . ALA A 1 97 ? 2.155 -2.027 -16.176 1.00 86.25 97 ALA A C 1
ATOM 780 O O . ALA A 1 97 ? 2.896 -1.592 -17.053 1.00 86.25 97 ALA A O 1
ATOM 781 N N . ARG A 1 98 ? 1.980 -3.341 -15.990 1.00 89.50 98 ARG A N 1
ATOM 782 C CA . ARG A 1 98 ? 2.634 -4.365 -16.811 1.00 89.50 98 ARG A CA 1
ATOM 783 C C . ARG A 1 98 ? 2.184 -4.285 -18.264 1.00 89.50 98 ARG A C 1
ATOM 785 O O . ARG A 1 98 ? 3.032 -4.411 -19.140 1.00 89.50 98 ARG A O 1
ATOM 792 N N . ALA A 1 99 ? 0.901 -4.040 -18.528 1.00 88.75 99 ALA A N 1
ATOM 793 C CA . ALA A 1 99 ? 0.383 -3.850 -19.879 1.00 88.75 99 ALA A CA 1
ATOM 794 C C . ALA A 1 99 ? 1.004 -2.615 -20.554 1.00 88.75 99 ALA A C 1
ATOM 796 O O . ALA A 1 99 ? 1.558 -2.741 -21.641 1.00 88.75 99 ALA A O 1
ATOM 797 N N . ALA A 1 100 ? 1.023 -1.462 -19.876 1.00 90.06 100 ALA A N 1
ATOM 798 C CA . ALA A 1 100 ? 1.619 -0.228 -20.393 1.00 90.06 100 ALA A CA 1
ATOM 799 C C . ALA A 1 100 ? 3.135 -0.355 -20.631 1.00 90.06 100 ALA A C 1
ATOM 801 O O . ALA A 1 100 ? 3.658 0.119 -21.640 1.00 90.06 100 ALA A O 1
ATOM 802 N N . LEU A 1 101 ? 3.857 -1.034 -19.730 1.00 92.44 101 LEU A N 1
ATOM 803 C CA . LEU A 1 101 ? 5.277 -1.338 -19.921 1.00 92.44 101 LEU A CA 1
ATOM 804 C C . LEU A 1 101 ? 5.492 -2.313 -21.088 1.00 92.44 101 LEU A C 1
ATOM 806 O O . LEU A 1 101 ? 6.431 -2.134 -21.857 1.00 92.44 101 LEU A O 1
ATOM 810 N N . THR A 1 102 ? 4.632 -3.322 -21.238 1.00 92.62 102 THR A N 1
ATOM 811 C CA . THR A 1 102 ? 4.692 -4.271 -22.362 1.00 92.62 102 THR A CA 1
ATOM 812 C C . THR A 1 102 ? 4.536 -3.532 -23.687 1.00 92.62 102 THR A C 1
ATOM 814 O O . THR A 1 102 ? 5.413 -3.645 -24.537 1.00 92.62 102 THR A O 1
ATOM 817 N N . GLU A 1 103 ? 3.502 -2.699 -23.820 1.00 91.62 103 GLU A N 1
ATOM 818 C CA . GLU A 1 103 ? 3.260 -1.876 -25.012 1.00 91.62 103 GLU A CA 1
ATOM 819 C C . GLU A 1 103 ? 4.443 -0.936 -25.308 1.00 91.62 103 GLU A C 1
ATOM 821 O O . GLU A 1 103 ? 4.926 -0.859 -26.441 1.00 91.62 103 GLU A O 1
ATOM 826 N N . LEU A 1 104 ? 4.989 -0.283 -24.273 1.00 92.12 104 LEU A N 1
ATOM 827 C CA . LEU A 1 104 ? 6.172 0.568 -24.403 1.00 92.12 104 LEU A CA 1
ATOM 828 C C . LEU A 1 104 ? 7.371 -0.204 -24.971 1.00 92.12 104 LEU A C 1
ATOM 830 O O . LEU A 1 104 ? 8.002 0.257 -25.922 1.00 92.12 104 LEU A O 1
ATOM 834 N N . PHE A 1 105 ? 7.700 -1.371 -24.414 1.00 90.88 105 PHE A N 1
ATOM 835 C CA . PHE A 1 105 ? 8.877 -2.131 -24.842 1.00 90.88 105 PHE A CA 1
ATOM 836 C C . PHE A 1 105 ? 8.674 -2.873 -26.169 1.00 90.88 105 PHE A C 1
ATOM 838 O O . PHE A 1 105 ? 9.648 -3.089 -26.892 1.00 90.88 105 PHE A O 1
ATOM 845 N N . GLU A 1 106 ? 7.437 -3.220 -26.528 1.00 90.25 106 GLU A N 1
ATOM 846 C CA . GLU A 1 106 ? 7.099 -3.712 -27.866 1.00 90.25 106 GLU A CA 1
ATOM 847 C C . GLU A 1 106 ? 7.333 -2.641 -28.932 1.00 90.25 106 GLU A C 1
ATOM 849 O O . GLU A 1 106 ? 7.918 -2.946 -29.972 1.00 90.25 106 GLU A O 1
ATOM 854 N N . SER A 1 107 ? 6.971 -1.383 -28.652 1.00 87.38 107 SER A N 1
ATOM 855 C CA . SER A 1 107 ? 7.129 -0.272 -29.603 1.00 87.38 107 SER A CA 1
ATOM 856 C C . SER A 1 107 ? 8.587 0.024 -29.990 1.00 87.38 107 SER A C 1
ATOM 858 O O . SER A 1 107 ? 8.844 0.524 -31.084 1.00 87.38 107 SER A O 1
ATOM 860 N N . ILE A 1 108 ? 9.551 -0.320 -29.127 1.00 85.56 108 ILE A N 1
ATOM 861 C CA . ILE A 1 108 ? 10.989 -0.097 -29.363 1.00 85.56 108 ILE A CA 1
ATOM 862 C C . ILE A 1 108 ? 11.745 -1.377 -29.751 1.00 85.56 108 ILE A C 1
ATOM 864 O O . ILE A 1 108 ? 12.969 -1.359 -29.919 1.00 85.56 108 ILE A O 1
ATOM 868 N N . LYS A 1 109 ? 11.037 -2.507 -29.875 1.00 81.50 109 LYS A N 1
ATOM 869 C CA . LYS A 1 109 ? 11.613 -3.795 -30.269 1.00 81.50 109 LYS A CA 1
ATOM 870 C C . LYS A 1 109 ? 12.203 -3.695 -31.670 1.00 81.50 109 LYS A C 1
ATOM 872 O O . LYS A 1 109 ? 11.526 -3.298 -32.613 1.00 81.50 109 LYS A O 1
ATOM 877 N N . ASN A 1 110 ? 13.459 -4.115 -31.820 1.00 73.50 110 ASN A N 1
ATOM 878 C CA . ASN A 1 110 ? 14.137 -4.124 -33.111 1.00 73.50 110 ASN A CA 1
ATOM 879 C C . ASN A 1 110 ? 14.652 -5.529 -33.488 1.00 73.50 110 ASN A C 1
ATOM 881 O O . ASN A 1 110 ? 14.862 -6.366 -32.610 1.00 73.50 110 ASN A O 1
ATOM 885 N N . PRO A 1 111 ? 14.847 -5.818 -34.790 1.00 67.19 111 PRO A N 1
ATOM 886 C CA . PRO A 1 111 ? 15.346 -7.121 -35.243 1.00 67.19 111 PRO A CA 1
ATOM 887 C C . PRO A 1 111 ? 16.832 -7.369 -34.949 1.00 67.19 111 PRO A C 1
ATOM 889 O O . PRO A 1 111 ? 17.261 -8.518 -34.949 1.00 67.19 111 PRO A O 1
ATOM 892 N N . GLN A 1 112 ? 17.624 -6.310 -34.740 1.00 60.97 112 GLN A N 1
ATOM 893 C CA . GLN A 1 112 ? 19.076 -6.411 -34.542 1.00 60.97 112 GLN A CA 1
ATOM 894 C C . GLN A 1 112 ? 19.464 -6.818 -33.113 1.00 60.97 112 GLN A C 1
ATOM 896 O O . GLN A 1 112 ? 20.529 -7.398 -32.916 1.00 60.97 112 GLN A O 1
ATOM 901 N N . THR A 1 113 ? 18.581 -6.591 -32.139 1.00 59.38 113 THR A N 1
ATOM 902 C CA . THR A 1 113 ? 18.733 -7.017 -30.747 1.00 59.38 113 THR A CA 1
ATOM 903 C C . THR A 1 113 ? 17.408 -7.609 -30.270 1.00 59.38 113 THR A C 1
ATOM 905 O O . THR A 1 113 ? 16.433 -6.869 -30.132 1.00 59.38 113 THR A O 1
ATOM 908 N N . PRO A 1 114 ? 17.322 -8.917 -29.968 1.00 62.75 114 PRO A N 1
ATOM 909 C CA . PRO A 1 114 ? 16.090 -9.483 -29.437 1.00 62.75 114 PRO A CA 1
ATOM 910 C C . PRO A 1 114 ? 15.796 -8.908 -28.042 1.00 62.75 114 PRO A C 1
ATOM 912 O O . PRO A 1 114 ? 16.376 -9.320 -27.037 1.00 62.75 114 PRO A O 1
ATOM 915 N N . ILE A 1 115 ? 14.873 -7.945 -27.984 1.00 70.69 115 ILE A N 1
ATOM 916 C CA . ILE A 1 115 ? 14.322 -7.409 -26.736 1.00 70.69 115 ILE A CA 1
ATOM 917 C C . ILE A 1 115 ? 13.359 -8.451 -26.156 1.00 70.69 115 ILE A C 1
ATOM 919 O O . ILE A 1 115 ? 12.313 -8.741 -26.742 1.00 70.69 115 ILE A O 1
ATOM 923 N N . ILE A 1 116 ? 13.706 -9.019 -24.998 1.00 84.50 116 ILE A N 1
ATOM 924 C CA . ILE A 1 116 ? 12.840 -9.956 -24.270 1.00 84.50 116 ILE A CA 1
ATOM 925 C C . ILE A 1 116 ? 11.856 -9.140 -23.422 1.00 84.50 116 ILE A C 1
ATOM 927 O O . ILE A 1 116 ? 12.055 -8.979 -22.219 1.00 84.50 116 ILE A O 1
ATOM 931 N N . VAL A 1 117 ? 10.819 -8.596 -24.070 1.00 88.44 117 VAL A N 1
ATOM 932 C CA . VAL A 1 117 ? 9.825 -7.691 -23.458 1.00 88.44 117 VAL A CA 1
ATOM 933 C C . VAL A 1 117 ? 9.288 -8.246 -22.140 1.00 88.44 117 VAL A C 1
ATOM 935 O O . VAL A 1 117 ? 9.386 -7.586 -21.110 1.00 88.44 117 VAL A O 1
ATOM 938 N N . GLU A 1 118 ? 8.816 -9.493 -22.146 1.00 88.00 118 GLU A N 1
ATOM 939 C CA . GLU A 1 118 ? 8.272 -10.149 -20.954 1.00 88.00 118 GLU A CA 1
ATOM 940 C C . GLU A 1 118 ? 9.276 -10.159 -19.789 1.00 88.00 118 GLU A C 1
ATOM 942 O O . GLU A 1 118 ? 8.928 -9.869 -18.646 1.00 88.00 118 GLU A O 1
ATOM 947 N N . LYS A 1 119 ? 10.552 -10.435 -20.076 1.00 90.38 119 LYS A N 1
ATOM 948 C CA . LYS A 1 119 ? 11.602 -10.510 -19.055 1.00 90.38 119 LYS A CA 1
ATOM 949 C C . LYS A 1 119 ? 11.935 -9.134 -18.480 1.00 90.38 119 LYS A C 1
ATOM 951 O O . LYS A 1 119 ? 12.143 -9.028 -17.275 1.00 90.38 119 LYS A O 1
ATOM 956 N N . ILE A 1 120 ? 11.937 -8.091 -19.313 1.00 91.25 120 ILE A N 1
ATOM 957 C CA . ILE A 1 120 ? 12.131 -6.703 -18.868 1.00 91.25 120 ILE A CA 1
ATOM 958 C C . ILE A 1 120 ? 10.989 -6.290 -17.947 1.00 91.25 120 ILE A C 1
ATOM 960 O O . ILE A 1 120 ? 11.239 -5.818 -16.841 1.00 91.25 120 ILE A O 1
ATOM 964 N N . VAL A 1 121 ? 9.746 -6.507 -18.383 1.00 92.44 121 VAL A N 1
ATOM 965 C CA . VAL A 1 121 ? 8.551 -6.155 -17.609 1.00 92.44 121 VAL A CA 1
ATOM 966 C C . VAL A 1 121 ? 8.546 -6.892 -16.273 1.00 92.44 121 VAL A C 1
ATOM 968 O O . VAL A 1 121 ? 8.341 -6.261 -15.241 1.00 92.44 121 VAL A O 1
ATOM 971 N N . ASN A 1 122 ? 8.847 -8.193 -16.267 1.00 91.06 122 ASN A N 1
ATOM 972 C CA . ASN A 1 122 ? 8.916 -8.990 -15.041 1.00 91.06 122 ASN A CA 1
ATOM 973 C C . ASN A 1 122 ? 10.053 -8.540 -14.108 1.00 91.06 122 ASN A C 1
ATOM 975 O O . ASN A 1 122 ? 9.874 -8.509 -12.894 1.00 91.06 122 ASN A O 1
ATOM 979 N N . ASP A 1 123 ? 11.223 -8.177 -14.639 1.00 92.38 123 ASP A N 1
ATOM 980 C CA . ASP A 1 123 ? 12.330 -7.668 -13.822 1.00 92.38 123 ASP A CA 1
ATOM 981 C C . ASP A 1 123 ? 12.019 -6.308 -13.191 1.00 92.38 123 ASP A C 1
ATOM 983 O O . ASP A 1 123 ? 12.353 -6.088 -12.027 1.00 92.38 123 ASP A O 1
ATOM 987 N N . ILE A 1 124 ? 11.398 -5.403 -13.953 1.00 92.25 124 ILE A N 1
ATOM 988 C CA . ILE A 1 124 ? 10.959 -4.096 -13.454 1.00 92.25 124 ILE A CA 1
ATOM 989 C C . ILE A 1 124 ? 9.910 -4.302 -12.363 1.00 92.25 124 ILE A C 1
ATOM 991 O O . ILE A 1 124 ? 10.096 -3.823 -11.250 1.00 92.25 124 ILE A O 1
ATOM 995 N N . ASP A 1 125 ? 8.858 -5.064 -12.655 1.00 88.88 125 ASP A N 1
ATOM 996 C CA . ASP A 1 125 ? 7.769 -5.372 -11.728 1.00 88.88 125 ASP A CA 1
ATOM 997 C C . ASP A 1 125 ? 8.290 -5.927 -10.393 1.00 88.88 125 ASP A C 1
ATOM 999 O O . ASP A 1 125 ? 8.004 -5.363 -9.337 1.00 88.88 125 ASP A O 1
ATOM 1003 N N . ASN A 1 126 ? 9.155 -6.945 -10.432 1.00 87.38 126 ASN A N 1
ATOM 1004 C CA . ASN A 1 126 ? 9.739 -7.529 -9.224 1.00 87.38 126 ASN A CA 1
ATOM 1005 C C . ASN A 1 126 ? 10.514 -6.500 -8.385 1.00 87.38 126 ASN A C 1
ATOM 1007 O O . ASN A 1 126 ? 10.419 -6.507 -7.157 1.00 87.38 126 ASN A O 1
ATOM 1011 N N . GLN A 1 127 ? 11.267 -5.605 -9.030 1.00 86.94 127 GLN A N 1
ATOM 1012 C CA . GLN A 1 127 ? 12.027 -4.572 -8.327 1.00 86.94 127 GLN A CA 1
ATOM 1013 C C . GLN A 1 127 ? 11.132 -3.504 -7.712 1.00 86.94 127 GLN A C 1
ATOM 1015 O O . GLN A 1 127 ? 11.371 -3.097 -6.577 1.00 86.94 127 GLN A O 1
ATOM 1020 N N . ILE A 1 128 ? 10.109 -3.046 -8.435 1.00 86.38 128 ILE A N 1
ATOM 1021 C CA . ILE A 1 128 ? 9.198 -2.025 -7.917 1.00 86.38 128 ILE A CA 1
ATOM 1022 C C . ILE A 1 128 ? 8.379 -2.590 -6.755 1.00 86.38 128 ILE A C 1
ATOM 1024 O O . ILE A 1 128 ? 8.287 -1.945 -5.712 1.00 86.38 128 ILE A O 1
ATOM 1028 N N . VAL A 1 129 ? 7.882 -3.826 -6.874 1.00 81.94 129 VAL A N 1
ATOM 1029 C CA . VAL A 1 129 ? 7.181 -4.524 -5.786 1.00 81.94 129 VAL A CA 1
ATOM 1030 C C . VAL A 1 129 ? 8.058 -4.629 -4.538 1.00 81.94 129 VAL A C 1
ATOM 1032 O O . VAL A 1 129 ? 7.568 -4.428 -3.428 1.00 81.94 129 VAL A O 1
ATOM 1035 N N . GLU A 1 130 ? 9.354 -4.919 -4.683 1.00 82.19 130 GLU A N 1
ATOM 1036 C CA . GLU A 1 130 ? 10.269 -4.973 -3.540 1.00 82.19 130 GLU A CA 1
ATOM 1037 C C . GLU A 1 130 ? 10.379 -3.618 -2.819 1.00 82.19 130 GLU A C 1
ATOM 1039 O O . GLU A 1 130 ? 10.390 -3.576 -1.587 1.00 82.19 130 GLU A O 1
ATOM 1044 N N . ILE A 1 131 ? 10.412 -2.510 -3.564 1.00 80.81 131 ILE A N 1
ATOM 1045 C CA . ILE A 1 131 ? 10.510 -1.154 -3.006 1.00 80.81 131 ILE A CA 1
ATOM 1046 C C . ILE A 1 131 ? 9.197 -0.747 -2.334 1.00 80.81 131 ILE A C 1
ATOM 1048 O O . ILE A 1 131 ? 9.219 -0.319 -1.183 1.00 80.81 131 ILE A O 1
ATOM 1052 N N . VAL A 1 132 ? 8.055 -0.928 -3.001 1.00 76.62 132 VAL A N 1
ATOM 1053 C CA . VAL A 1 132 ? 6.725 -0.567 -2.470 1.00 76.62 132 VAL A CA 1
ATOM 1054 C C . VAL A 1 132 ? 6.367 -1.397 -1.230 1.00 76.62 132 VAL A C 1
ATOM 1056 O O . VAL A 1 132 ? 5.724 -0.911 -0.304 1.00 76.62 132 VAL A O 1
ATOM 1059 N N . ARG A 1 133 ? 6.862 -2.638 -1.126 1.00 73.62 133 ARG A N 1
ATOM 1060 C CA . ARG A 1 133 ? 6.731 -3.434 0.108 1.00 73.62 133 ARG A CA 1
ATOM 1061 C C . ARG A 1 133 ? 7.539 -2.872 1.277 1.00 73.62 133 ARG A C 1
ATOM 1063 O O . ARG A 1 133 ? 7.116 -3.012 2.421 1.00 73.62 133 ARG A O 1
ATOM 1070 N N . ARG A 1 134 ? 8.706 -2.278 1.012 1.00 72.19 134 ARG A N 1
ATOM 1071 C CA . ARG A 1 134 ? 9.571 -1.671 2.042 1.00 72.19 134 ARG A CA 1
ATOM 1072 C C . ARG A 1 134 ? 9.090 -0.275 2.434 1.00 72.19 134 ARG A C 1
ATOM 1074 O O . ARG A 1 134 ? 9.154 0.085 3.606 1.00 72.19 134 ARG A O 1
ATOM 1081 N N . PHE A 1 135 ? 8.593 0.487 1.465 1.00 68.00 135 PHE A N 1
ATOM 1082 C CA . PHE A 1 135 ? 8.066 1.832 1.641 1.00 68.00 135 PHE A CA 1
ATOM 1083 C C . PHE A 1 135 ? 6.586 1.833 1.296 1.00 68.00 135 PHE A C 1
ATOM 1085 O O . PHE A 1 135 ? 6.229 1.901 0.124 1.00 68.00 135 PHE A O 1
ATOM 1092 N N . SER A 1 136 ? 5.730 1.860 2.320 1.00 59.41 136 SER A N 1
ATOM 1093 C CA . SER A 1 136 ? 4.269 1.917 2.161 1.00 59.41 136 SER A CA 1
ATOM 1094 C C . SER A 1 136 ? 3.752 3.138 1.388 1.00 59.41 136 SER A C 1
ATOM 1096 O O . SER A 1 136 ? 2.550 3.252 1.203 1.00 59.41 136 SER A O 1
ATOM 1098 N N . ASP A 1 137 ? 4.648 4.051 1.006 1.00 67.31 137 ASP A N 1
ATOM 1099 C CA . ASP A 1 137 ? 4.375 5.309 0.323 1.00 67.31 137 ASP A CA 1
ATOM 1100 C C . ASP A 1 137 ? 5.611 5.725 -0.517 1.00 67.31 137 ASP A C 1
ATOM 1102 O O . ASP A 1 137 ? 6.177 6.817 -0.400 1.00 67.31 137 ASP A O 1
ATOM 1106 N N . ALA A 1 138 ? 6.134 4.782 -1.316 1.00 76.94 138 ALA A N 1
ATOM 1107 C CA . ALA A 1 138 ? 7.397 4.938 -2.050 1.00 76.94 138 ALA A CA 1
ATOM 1108 C C . ALA A 1 138 ? 7.425 6.195 -2.941 1.00 76.94 138 ALA A C 1
ATOM 1110 O O . ALA A 1 138 ? 8.451 6.873 -3.022 1.00 76.94 138 ALA A O 1
ATOM 1111 N N . PHE A 1 139 ? 6.293 6.547 -3.552 1.00 80.50 139 PHE A N 1
ATOM 1112 C CA . PHE A 1 139 ? 6.182 7.698 -4.448 1.00 80.50 139 PHE A CA 1
ATOM 1113 C C . PHE A 1 139 ? 5.901 9.024 -3.734 1.00 80.50 139 PHE A C 1
ATOM 1115 O O . PHE A 1 139 ? 6.128 10.079 -4.325 1.00 80.50 139 PHE A O 1
ATOM 1122 N N . SER A 1 140 ? 5.498 9.026 -2.458 1.00 76.75 140 SER A N 1
ATOM 1123 C CA . SER A 1 140 ? 5.251 10.270 -1.711 1.00 76.75 140 SER A CA 1
ATOM 1124 C C . SER A 1 140 ? 6.542 10.881 -1.146 1.00 76.75 140 SER A C 1
ATOM 1126 O O . SER A 1 140 ? 6.671 12.107 -1.050 1.00 76.75 140 SER A O 1
ATOM 1128 N N . THR A 1 141 ? 7.566 10.061 -0.886 1.00 81.31 141 THR A N 1
ATOM 1129 C CA . THR A 1 141 ? 8.847 10.505 -0.309 1.00 81.31 141 THR A CA 1
ATOM 1130 C C . THR A 1 141 ? 9.949 10.727 -1.351 1.00 81.31 141 THR A C 1
ATOM 1132 O O . THR A 1 141 ? 10.045 10.031 -2.360 1.00 81.31 141 THR A O 1
ATOM 1135 N N . VAL A 1 142 ? 10.852 11.682 -1.085 1.00 84.88 142 VAL A N 1
ATOM 1136 C CA . VAL A 1 142 ? 12.029 11.932 -1.945 1.00 84.88 142 VAL A CA 1
ATOM 1137 C C . VAL A 1 142 ? 12.945 10.705 -2.003 1.00 84.88 142 VAL A C 1
ATOM 1139 O O . VAL A 1 142 ? 13.457 10.365 -3.069 1.00 84.88 142 VAL A O 1
ATOM 1142 N N . SER A 1 143 ? 13.138 10.028 -0.868 1.00 84.62 143 SER A N 1
ATOM 1143 C CA . SER A 1 143 ? 13.994 8.843 -0.772 1.00 84.62 143 SER A CA 1
ATOM 1144 C C . SER A 1 143 ? 13.431 7.660 -1.561 1.00 84.62 143 SER A C 1
ATOM 1146 O O . SER A 1 143 ? 14.178 7.047 -2.321 1.00 84.62 143 SER A O 1
ATOM 1148 N N . GLY A 1 144 ? 12.125 7.389 -1.455 1.00 86.38 144 GLY A N 1
ATOM 1149 C CA . GLY A 1 144 ? 11.478 6.304 -2.195 1.00 86.38 144 GLY A CA 1
ATOM 1150 C C . GLY A 1 144 ? 11.489 6.539 -3.708 1.00 86.38 144 GLY A C 1
ATOM 1151 O O . GLY A 1 144 ? 11.940 5.667 -4.452 1.00 86.38 144 GLY A O 1
ATOM 1152 N N . ARG A 1 145 ? 11.144 7.751 -4.175 1.00 89.50 145 ARG A N 1
ATOM 1153 C CA . ARG A 1 145 ? 11.244 8.115 -5.605 1.00 89.50 145 ARG A CA 1
ATOM 1154 C C . ARG A 1 145 ? 12.662 7.937 -6.144 1.00 89.50 145 ARG A C 1
ATOM 1156 O O . ARG A 1 145 ? 12.856 7.384 -7.227 1.00 89.50 145 ARG A O 1
ATOM 1163 N N . ARG A 1 146 ? 13.675 8.357 -5.376 1.00 91.69 146 ARG A N 1
ATOM 1164 C CA . ARG A 1 146 ? 15.086 8.187 -5.755 1.00 91.69 146 ARG A CA 1
ATOM 1165 C C . ARG A 1 146 ? 15.470 6.712 -5.873 1.00 91.69 146 ARG A C 1
ATOM 1167 O O . ARG A 1 146 ? 16.202 6.358 -6.797 1.00 91.69 146 ARG A O 1
ATOM 1174 N N . GLU A 1 147 ? 14.991 5.860 -4.972 1.00 91.25 147 GLU A N 1
ATOM 1175 C CA . GLU A 1 147 ? 15.270 4.423 -5.011 1.00 91.25 147 GLU A CA 1
ATOM 1176 C C . GLU A 1 147 ? 14.611 3.746 -6.220 1.00 91.25 147 GLU A C 1
ATOM 1178 O O . GLU A 1 147 ? 15.287 3.010 -6.946 1.00 91.25 147 GLU A O 1
ATOM 1183 N N . VAL A 1 148 ? 13.349 4.079 -6.519 1.00 92.38 148 VAL A N 1
ATOM 1184 C CA . VAL A 1 148 ? 12.648 3.617 -7.732 1.00 92.38 148 VAL A CA 1
ATOM 1185 C C . VAL A 1 148 ? 13.419 4.010 -8.992 1.00 92.38 148 VAL A C 1
ATOM 1187 O O . VAL A 1 148 ? 13.720 3.155 -9.827 1.00 92.38 148 VAL A O 1
ATOM 1190 N N . GLN A 1 149 ? 13.816 5.280 -9.113 1.00 93.94 149 GLN A N 1
ATOM 1191 C CA . GLN A 1 149 ? 14.586 5.763 -10.263 1.00 93.94 149 GLN A CA 1
ATOM 1192 C C . GLN A 1 149 ? 15.927 5.038 -10.413 1.00 93.94 149 GLN A C 1
ATOM 1194 O O . GLN A 1 149 ? 16.308 4.672 -11.525 1.00 93.94 149 GLN A O 1
ATOM 1199 N N . GLN A 1 150 ? 16.655 4.810 -9.314 1.00 93.81 150 GLN A N 1
ATOM 1200 C CA . GLN A 1 150 ? 17.935 4.097 -9.351 1.00 93.81 150 GLN A CA 1
ATOM 1201 C C . GLN A 1 150 ? 17.772 2.644 -9.805 1.00 93.81 150 GLN A C 1
ATOM 1203 O O . GLN A 1 150 ? 18.564 2.165 -10.621 1.00 93.81 150 GLN A O 1
ATOM 1208 N N . ARG A 1 151 ? 16.738 1.951 -9.318 1.00 93.31 151 ARG A N 1
ATOM 1209 C CA . ARG A 1 151 ? 16.449 0.555 -9.674 1.00 93.31 151 ARG A CA 1
ATOM 1210 C C . ARG A 1 151 ? 16.010 0.421 -11.125 1.00 93.31 151 ARG A C 1
ATOM 1212 O O . ARG A 1 151 ? 16.617 -0.353 -11.867 1.00 93.31 151 ARG A O 1
ATOM 1219 N N . LEU A 1 152 ? 15.073 1.262 -11.561 1.00 94.62 152 LEU A N 1
ATOM 1220 C CA . LEU A 1 152 ? 14.644 1.323 -12.956 1.00 94.62 152 LEU A CA 1
ATOM 1221 C C . LEU A 1 152 ? 15.833 1.589 -13.889 1.00 94.62 152 LEU A C 1
ATOM 1223 O O . LEU A 1 152 ? 16.008 0.896 -14.890 1.00 94.62 152 LEU A O 1
ATOM 1227 N N . ARG A 1 153 ? 16.708 2.537 -13.528 1.00 94.12 153 ARG A N 1
ATOM 1228 C CA . ARG A 1 153 ? 17.897 2.872 -14.322 1.00 94.12 153 ARG A CA 1
ATOM 1229 C C . ARG A 1 153 ? 18.888 1.716 -14.385 1.00 94.12 153 ARG A C 1
ATOM 1231 O O . ARG A 1 153 ? 19.413 1.436 -15.455 1.00 94.12 153 ARG A O 1
ATOM 1238 N N . SER A 1 154 ? 1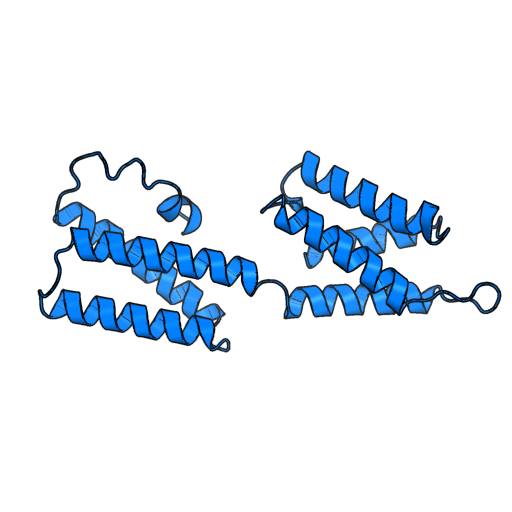9.131 1.035 -13.266 1.00 93.69 154 SER A N 1
ATOM 1239 C CA . SER A 1 154 ? 19.994 -0.151 -13.222 1.00 93.69 154 SER A CA 1
ATOM 1240 C C . SER A 1 154 ? 19.477 -1.248 -14.160 1.00 93.69 154 SER A C 1
ATOM 1242 O O . SER A 1 154 ? 20.228 -1.782 -14.978 1.00 93.69 154 SER A O 1
ATOM 1244 N N . THR A 1 155 ? 18.171 -1.517 -14.129 1.00 92.62 155 THR A N 1
ATOM 1245 C CA . THR A 1 155 ? 17.538 -2.524 -14.990 1.00 92.62 155 THR A CA 1
ATOM 1246 C C . THR A 1 155 ? 17.623 -2.154 -16.459 1.00 92.62 155 THR A C 1
ATOM 1248 O O . THR A 1 155 ? 18.160 -2.925 -17.254 1.00 92.62 155 THR A O 1
ATOM 1251 N N . LEU A 1 156 ? 17.165 -0.959 -16.831 1.00 91.75 156 LEU A N 1
ATOM 1252 C CA . LEU A 1 156 ? 17.163 -0.548 -18.230 1.00 91.75 156 LEU A CA 1
ATOM 1253 C C . LEU A 1 156 ? 18.587 -0.406 -18.775 1.00 91.75 156 LEU A C 1
ATOM 1255 O O . LEU A 1 156 ? 18.896 -0.964 -19.824 1.00 91.75 156 LEU A O 1
ATOM 1259 N N . TYR A 1 157 ? 19.482 0.282 -18.060 1.00 92.38 157 TYR A N 1
ATOM 1260 C CA . TYR A 1 157 ? 20.756 0.723 -18.638 1.00 92.38 157 TYR A CA 1
ATOM 1261 C C . TYR A 1 157 ? 21.865 -0.315 -18.483 1.00 92.38 157 TYR A C 1
ATOM 1263 O O . TYR A 1 157 ? 22.721 -0.407 -19.361 1.00 92.38 157 TYR A O 1
ATOM 1271 N N . LEU A 1 158 ? 21.888 -1.066 -17.376 1.00 90.06 158 LEU A N 1
ATOM 1272 C CA . LEU A 1 158 ? 22.960 -2.026 -17.092 1.00 90.06 158 LEU A CA 1
ATOM 1273 C C . LEU A 1 158 ? 22.577 -3.436 -17.535 1.00 90.06 158 LEU A C 1
ATOM 1275 O O . LEU A 1 158 ? 23.368 -4.091 -18.212 1.00 90.06 158 LEU A O 1
ATOM 1279 N N . LYS A 1 159 ? 21.365 -3.896 -17.198 1.00 89.94 159 LYS A N 1
ATOM 1280 C CA . LYS A 1 159 ? 20.925 -5.260 -17.533 1.00 89.94 159 LYS A CA 1
ATOM 1281 C C . LYS A 1 159 ? 20.498 -5.385 -18.994 1.00 89.94 159 LYS A C 1
ATOM 1283 O O . LYS A 1 159 ? 20.913 -6.32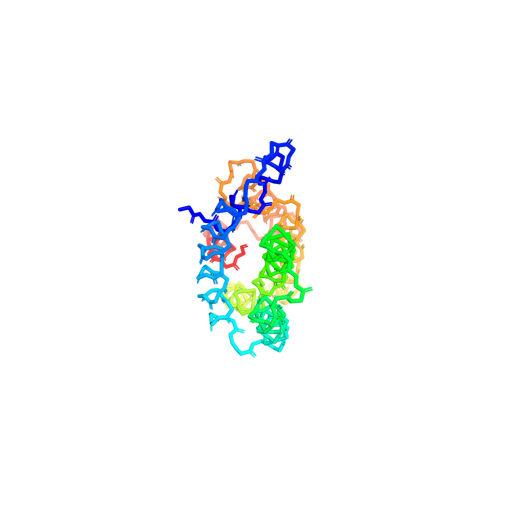6 -19.661 1.00 89.94 159 LYS A O 1
ATOM 1288 N N . TYR A 1 160 ? 19.708 -4.431 -19.486 1.00 90.00 160 TYR A N 1
ATOM 1289 C CA . TYR A 1 160 ? 19.125 -4.490 -20.831 1.00 90.00 160 TYR A CA 1
ATOM 1290 C C . TYR A 1 160 ? 19.774 -3.555 -21.856 1.00 90.00 160 TYR A C 1
ATOM 1292 O O . TYR A 1 160 ? 19.439 -3.630 -23.033 1.00 90.00 160 TYR A O 1
ATOM 1300 N N . GLN A 1 161 ? 20.721 -2.706 -21.438 1.00 88.56 161 GLN A N 1
ATOM 1301 C CA . GLN A 1 161 ? 21.421 -1.738 -22.298 1.00 88.56 161 GLN A CA 1
ATOM 1302 C C . GLN A 1 161 ? 20.486 -0.779 -23.073 1.00 88.56 161 GLN A C 1
ATOM 1304 O O . GLN A 1 161 ? 20.888 -0.186 -24.071 1.00 88.56 161 GLN A O 1
ATOM 1309 N N . ILE A 1 162 ? 19.262 -0.562 -22.581 1.00 88.69 162 ILE A N 1
ATOM 1310 C CA . ILE A 1 162 ? 18.287 0.395 -23.117 1.00 88.69 162 ILE A CA 1
ATOM 1311 C C . ILE A 1 162 ? 18.621 1.771 -22.544 1.00 88.69 162 ILE A C 1
ATOM 1313 O O . ILE A 1 162 ? 18.153 2.139 -21.470 1.00 88.69 162 ILE A O 1
ATOM 1317 N N . LYS A 1 163 ? 19.478 2.521 -23.238 1.00 89.06 163 LYS A N 1
ATOM 1318 C CA . LYS A 1 163 ? 19.951 3.854 -22.818 1.00 89.06 163 LYS A CA 1
ATOM 1319 C C . LYS A 1 163 ? 19.173 4.978 -23.501 1.00 89.06 163 LYS A C 1
ATOM 1321 O O . LYS A 1 163 ? 19.758 5.965 -23.938 1.00 89.06 163 LYS A O 1
ATOM 1326 N N . ASP A 1 164 ? 17.862 4.804 -23.596 1.00 90.50 164 ASP A N 1
ATOM 1327 C CA . ASP A 1 164 ? 16.947 5.795 -24.148 1.00 90.50 164 ASP A CA 1
ATOM 1328 C C . ASP A 1 164 ? 16.280 6.574 -23.005 1.00 90.50 164 ASP A C 1
ATOM 1330 O O . ASP A 1 164 ? 15.675 5.995 -22.096 1.00 90.50 164 ASP A O 1
ATOM 1334 N N . LYS A 1 165 ? 16.442 7.901 -23.032 1.00 92.44 165 LYS A N 1
ATOM 1335 C CA . LYS A 1 165 ? 15.928 8.793 -21.991 1.00 92.44 165 LYS A CA 1
ATOM 1336 C C . LYS A 1 165 ? 14.398 8.857 -22.003 1.00 92.44 165 LYS A C 1
ATOM 1338 O O . LYS A 1 165 ? 13.795 8.877 -20.935 1.00 92.44 165 LYS A O 1
ATOM 1343 N N . GLU A 1 166 ? 13.784 8.866 -23.180 1.00 92.94 166 GLU A N 1
ATOM 1344 C CA . GLU A 1 166 ? 12.332 8.953 -23.328 1.00 92.94 166 GLU A CA 1
ATOM 1345 C C . GLU A 1 166 ? 11.662 7.660 -22.847 1.00 92.94 166 GLU A C 1
ATOM 1347 O O . GLU A 1 166 ? 10.663 7.700 -22.129 1.00 92.94 166 GLU A O 1
ATOM 1352 N N . VAL A 1 167 ? 12.262 6.506 -23.158 1.00 92.56 167 VAL A N 1
ATOM 1353 C CA . VAL A 1 167 ? 11.808 5.202 -22.644 1.00 92.56 167 VAL A CA 1
ATOM 1354 C C . VAL A 1 167 ? 11.889 5.155 -21.120 1.00 92.56 167 VAL A C 1
ATOM 1356 O O . VAL A 1 167 ? 10.958 4.678 -20.472 1.00 92.56 167 VAL A O 1
ATOM 1359 N N . PHE A 1 168 ? 12.975 5.668 -20.532 1.00 95.12 168 PHE A N 1
ATOM 1360 C CA . PHE A 1 168 ? 13.113 5.746 -19.078 1.00 95.12 168 PHE A CA 1
ATOM 1361 C C . PHE A 1 168 ? 12.017 6.616 -18.445 1.00 95.12 168 PHE A C 1
ATOM 1363 O O . PHE A 1 168 ? 11.389 6.189 -17.478 1.00 95.12 168 PHE A O 1
ATOM 1370 N N . GLU A 1 169 ? 11.775 7.814 -18.984 1.00 94.56 169 GLU A N 1
ATOM 1371 C CA . GLU A 1 169 ? 10.773 8.748 -18.456 1.00 94.56 169 GLU A CA 1
ATOM 1372 C C . GLU A 1 169 ? 9.353 8.172 -18.549 1.00 94.56 169 GLU A C 1
ATOM 1374 O O . GLU A 1 169 ? 8.614 8.204 -17.563 1.00 94.56 169 GLU A O 1
ATOM 1379 N N . LYS A 1 170 ? 8.997 7.559 -19.685 1.00 94.25 170 LYS A N 1
ATOM 1380 C CA . LYS A 1 170 ? 7.701 6.885 -19.873 1.00 94.25 170 LYS A CA 1
ATOM 1381 C C . LYS A 1 170 ? 7.527 5.699 -18.927 1.00 94.25 170 LYS A C 1
ATOM 1383 O O . LYS A 1 170 ? 6.497 5.590 -18.265 1.00 94.25 170 LYS A O 1
ATOM 1388 N N . ALA A 1 171 ? 8.540 4.838 -18.814 1.00 93.19 171 ALA A N 1
ATOM 1389 C CA . ALA A 1 171 ? 8.496 3.699 -17.901 1.00 93.19 171 ALA A CA 1
ATOM 1390 C C . ALA A 1 171 ? 8.346 4.150 -16.441 1.00 93.19 171 ALA A C 1
ATOM 1392 O O . ALA A 1 171 ? 7.531 3.589 -15.712 1.00 93.19 171 ALA A O 1
ATOM 1393 N N . TYR A 1 172 ? 9.088 5.182 -16.022 1.00 94.44 172 TYR A N 1
ATOM 1394 C CA . TYR A 1 172 ? 8.973 5.748 -14.679 1.00 94.44 172 TYR A CA 1
ATOM 1395 C C . TYR A 1 172 ? 7.575 6.322 -14.422 1.00 94.44 172 TYR A C 1
ATOM 1397 O O . TYR A 1 172 ? 7.002 6.056 -13.371 1.00 94.44 172 TYR A O 1
ATOM 1405 N N . SER A 1 173 ? 7.002 7.044 -15.389 1.00 92.44 173 SER A N 1
ATOM 1406 C CA . SER A 1 173 ? 5.653 7.603 -15.267 1.00 92.44 173 SER A CA 1
ATOM 1407 C C . SER A 1 173 ? 4.585 6.520 -15.099 1.00 92.44 173 SER A C 1
ATOM 1409 O O . SER A 1 173 ? 3.729 6.656 -14.230 1.00 92.44 173 SER A O 1
ATOM 1411 N N . TYR A 1 174 ? 4.645 5.425 -15.866 1.00 90.88 174 TYR A N 1
ATOM 1412 C CA . TYR A 1 174 ? 3.713 4.305 -15.683 1.00 90.88 174 TYR A CA 1
ATOM 1413 C C . TYR A 1 174 ? 3.892 3.616 -14.334 1.00 90.88 174 TYR A C 1
ATOM 1415 O O . TYR A 1 174 ? 2.916 3.199 -13.718 1.00 90.88 174 TYR A O 1
ATOM 1423 N N . ILE A 1 175 ? 5.130 3.506 -13.860 1.00 89.94 175 ILE A N 1
ATOM 1424 C CA . ILE A 1 175 ? 5.412 2.953 -12.540 1.00 89.94 175 ILE A CA 1
ATOM 1425 C C . ILE A 1 175 ? 4.791 3.835 -11.449 1.00 89.94 175 ILE A C 1
ATOM 1427 O O . ILE A 1 175 ? 4.048 3.325 -10.626 1.00 89.94 175 ILE A O 1
ATOM 1431 N N . GLU A 1 176 ? 5.022 5.145 -11.484 1.00 88.06 176 GLU A N 1
ATOM 1432 C CA . GLU A 1 176 ? 4.485 6.102 -10.504 1.00 88.06 176 GLU A CA 1
ATOM 1433 C C . GLU A 1 176 ? 2.954 6.211 -10.532 1.00 88.06 176 GLU A C 1
ATOM 1435 O O . GLU A 1 176 ? 2.331 6.480 -9.511 1.00 88.06 176 GLU A O 1
ATOM 1440 N N . GLN A 1 177 ? 2.333 6.000 -11.694 1.00 83.44 177 GLN A N 1
ATOM 1441 C CA . GLN A 1 177 ? 0.881 6.065 -11.835 1.00 83.44 177 GLN A CA 1
ATOM 1442 C C . GLN A 1 177 ? 0.162 4.838 -11.251 1.00 83.44 177 GLN A C 1
ATOM 1444 O O . GLN A 1 177 ? -0.991 4.950 -10.828 1.00 83.44 177 GLN A O 1
ATOM 1449 N N . TYR A 1 178 ? 0.794 3.663 -11.294 1.00 82.12 178 TYR A N 1
ATOM 1450 C CA . TYR A 1 178 ? 0.108 2.386 -11.085 1.00 82.12 178 TYR A CA 1
ATOM 1451 C C . TYR A 1 178 ? 0.677 1.516 -9.946 1.00 82.12 178 TYR A C 1
ATOM 1453 O O . TYR A 1 178 ? 0.063 0.493 -9.630 1.00 82.12 178 TYR A O 1
ATOM 1461 N N . TYR A 1 179 ? 1.807 1.887 -9.339 1.00 75.75 179 TYR A N 1
ATOM 1462 C CA . TYR A 1 179 ? 2.392 1.230 -8.158 1.00 75.75 179 TYR A CA 1
ATOM 1463 C C . TYR A 1 179 ? 2.358 2.135 -6.931 1.00 75.75 179 TYR A C 1
ATOM 1465 O O . TYR A 1 179 ? 2.378 1.565 -5.818 1.00 75.75 179 TYR A O 1
#

Mean predicted aligned error: 12.78 Å

Sequence (179 aa):
EELPNLVIAPHVLDDVITEIDAKKKSRRIEAILVARLRKHSGNPKFKAFGEKLEDLKRKMEQDLITSIDFLKNLLTIAKEVLQAEKEVEPEDNRAKARAALTELFESIKNPQTPIIVEKIVNDIDNQIVEIVRRFSDAFSTVSGRREVQQRLRSTLYLKYQIKDKEVFEKAYSYIEQYY